Protein AF-A0A7S2IVS7-F1 (afdb_monomer)

Organism: NCBI:txid327968

Radius of gyration: 33.47 Å; Cα contacts (8 Å, |Δi|>4): 127; chains: 1; bounding box: 85×60×72 Å

Secondary structure (DSSP, 8-state):
--------SSSS---------PPPPP---------PPPPP-------------SHHHHHHHHHHHHHHHHHHHHTHHHHHHHHHHHHHHTSPPPPPP----GGGGGBTSSS-EETTT--GGGGGGSTTTTTHHHHHHHHH---SSGGGGGG-TT--HHHHHHHHHHGGGEE-PPPPHHHHGGGS--S---

Solvent-accessible surface area (backbone atoms only — not comparable to full-atom values): 12420 Å² total; per-residue (Å²): 141,91,86,86,89,87,85,86,86,84,82,84,80,83,74,84,89,81,84,77,83,80,75,84,83,75,88,75,86,74,84,83,75,78,81,76,81,78,81,81,81,73,84,74,79,73,79,81,74,76,74,53,88,48,84,66,32,58,49,53,54,49,51,54,52,47,50,54,52,48,53,52,59,72,42,42,67,59,56,54,49,50,54,52,51,52,51,59,74,68,47,83,76,85,77,82,82,80,85,79,65,92,64,59,55,27,49,46,78,48,88,35,38,24,60,28,38,29,32,40,74,42,37,59,83,42,89,81,30,48,66,63,48,29,48,52,45,60,72,69,51,78,57,86,44,71,72,52,68,76,70,49,83,90,67,52,71,70,45,53,54,50,47,65,74,45,45,92,32,50,41,56,51,84,70,42,75,88,34,42,76,28,14,83,63,71,88,79,83,133

Sequence (190 aa):
MAKLMRASLLACLAAPAAAYVAAPHREAQAPRAVAASAPQKIWTVEPEAEAPTGPFGVVAASVAAGAVLGWLSSRRQQVASATAAAAVALAPAAAPAIVDYDGIKYLGGTDKVDINNANVQAYRQFPGFFPTAAGAIATHGPYKSVKDIYDIPNLDPRVVDIFKKYEGNLVCLPPSPAYFIDRINNFMYR

Structure (mmCIF, N/CA/C/O backbone):
data_AF-A0A7S2IVS7-F1
#
_entry.id   AF-A0A7S2IVS7-F1
#
loop_
_atom_site.group_PDB
_atom_site.id
_atom_site.type_symbol
_atom_site.label_atom_id
_atom_site.label_alt_id
_atom_site.label_comp_id
_atom_site.label_asym_id
_atom_site.label_entity_id
_atom_site.label_seq_id
_atom_site.pdbx_PDB_ins_code
_atom_site.Cartn_x
_atom_site.Cartn_y
_atom_site.Cartn_z
_atom_site.occupancy
_atom_site.B_iso_or_equiv
_atom_site.auth_seq_id
_atom_site.auth_comp_id
_atom_site.auth_asym_id
_atom_site.auth_atom_id
_atom_site.pdbx_PDB_model_num
ATOM 1 N N . MET A 1 1 ? 46.013 10.871 -54.186 1.00 42.41 1 MET A N 1
ATOM 2 C CA . MET A 1 1 ? 46.140 11.149 -52.740 1.00 42.41 1 MET A CA 1
ATOM 3 C C . MET A 1 1 ? 44.747 11.178 -52.124 1.00 42.41 1 MET A C 1
ATOM 5 O O . MET A 1 1 ? 44.046 12.142 -52.371 1.00 42.41 1 MET A O 1
ATOM 9 N N . ALA A 1 2 ? 44.305 10.129 -51.420 1.00 43.62 2 ALA A N 1
ATOM 10 C CA . ALA A 1 2 ? 43.067 10.167 -50.621 1.00 43.62 2 ALA A CA 1
ATOM 11 C C . ALA A 1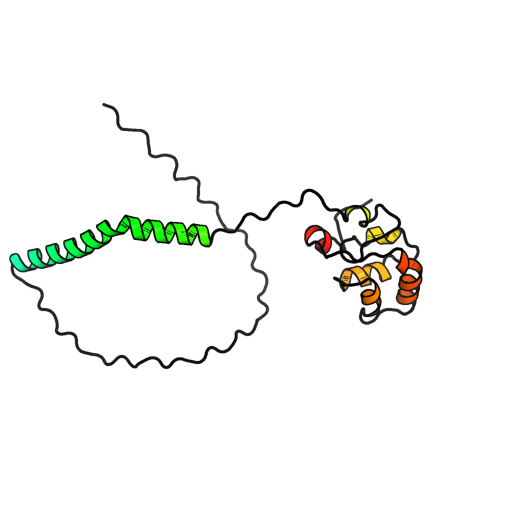 2 ? 42.926 8.897 -49.761 1.00 43.62 2 ALA A C 1
ATOM 13 O O . ALA A 1 2 ? 42.218 7.970 -50.139 1.00 43.62 2 ALA A O 1
ATOM 14 N N . LYS A 1 3 ? 43.611 8.834 -48.614 1.00 43.59 3 LYS A N 1
ATOM 15 C CA . LYS A 1 3 ? 43.293 7.898 -47.519 1.00 43.59 3 LYS A CA 1
ATOM 16 C C . LYS A 1 3 ? 43.756 8.495 -46.194 1.00 43.59 3 LYS A C 1
ATOM 18 O O . LYS A 1 3 ? 44.841 8.186 -45.725 1.00 43.59 3 LYS A O 1
ATOM 23 N N . LEU A 1 4 ? 42.942 9.354 -45.599 1.00 50.66 4 LEU A N 1
ATOM 24 C CA . LEU A 1 4 ? 43.065 9.731 -44.192 1.00 50.66 4 LEU A CA 1
ATOM 25 C C . LEU A 1 4 ? 41.742 10.364 -43.783 1.00 50.66 4 LEU A C 1
ATOM 27 O O . LEU A 1 4 ? 41.484 11.489 -44.173 1.00 50.66 4 LEU A O 1
ATOM 31 N N . MET A 1 5 ? 40.887 9.596 -43.103 1.00 52.28 5 MET A N 1
ATOM 32 C CA . MET A 1 5 ? 39.817 10.062 -42.200 1.00 52.28 5 MET A CA 1
ATOM 33 C C . MET A 1 5 ? 38.890 8.887 -41.869 1.00 52.28 5 MET A C 1
ATOM 35 O O . MET A 1 5 ? 37.765 8.836 -42.346 1.00 52.28 5 MET A O 1
ATOM 39 N N . ARG A 1 6 ? 39.354 7.916 -41.072 1.00 51.69 6 ARG A N 1
ATOM 40 C CA . ARG A 1 6 ? 38.483 6.985 -40.320 1.00 51.69 6 ARG A CA 1
ATOM 41 C C . ARG A 1 6 ? 39.219 6.468 -39.082 1.00 51.69 6 ARG A C 1
ATOM 43 O O . ARG A 1 6 ? 39.592 5.305 -39.024 1.00 51.69 6 ARG A O 1
ATOM 50 N N . ALA A 1 7 ? 39.476 7.343 -38.115 1.00 50.94 7 ALA A N 1
ATOM 51 C CA . ALA A 1 7 ? 40.001 6.941 -36.808 1.00 50.94 7 ALA A CA 1
ATOM 52 C C . ALA A 1 7 ? 39.614 7.960 -35.727 1.00 50.94 7 ALA A C 1
ATOM 54 O O . ALA A 1 7 ? 40.479 8.593 -35.140 1.00 50.94 7 ALA A O 1
ATOM 55 N N . SER A 1 8 ? 38.317 8.188 -35.498 1.00 48.19 8 SER A N 1
ATOM 56 C CA . SER A 1 8 ? 37.839 9.000 -34.361 1.00 48.19 8 SER A CA 1
ATOM 57 C C . SER A 1 8 ? 36.365 8.710 -34.054 1.00 48.19 8 SER A C 1
ATOM 59 O O . SER A 1 8 ? 35.523 9.592 -34.159 1.00 48.19 8 SER A O 1
ATOM 61 N N . LEU A 1 9 ? 36.017 7.459 -33.733 1.00 45.94 9 LEU A N 1
ATOM 62 C CA . LEU A 1 9 ? 34.674 7.154 -33.205 1.00 45.94 9 LEU A CA 1
ATOM 63 C C . LEU A 1 9 ? 34.637 5.963 -32.233 1.00 45.94 9 LEU A C 1
ATOM 65 O O . LEU A 1 9 ? 33.594 5.354 -32.039 1.00 45.94 9 LEU A O 1
ATOM 69 N N . LEU A 1 10 ? 35.775 5.627 -31.614 1.00 47.16 10 LEU A N 1
ATOM 70 C CA . LEU A 1 10 ? 35.884 4.496 -30.679 1.00 47.16 10 LEU A CA 1
ATOM 71 C C . LEU A 1 10 ? 36.361 4.899 -29.272 1.00 47.16 10 LEU A C 1
ATOM 73 O O . LEU A 1 10 ? 36.828 4.052 -28.522 1.00 47.16 10 LEU A O 1
ATOM 77 N N . ALA A 1 11 ? 36.257 6.182 -28.910 1.00 44.53 11 ALA A N 1
ATOM 78 C CA . ALA A 1 11 ? 36.755 6.706 -27.632 1.00 44.53 11 ALA A CA 1
ATOM 79 C C . ALA A 1 11 ? 35.658 7.120 -26.626 1.00 44.53 11 ALA A C 1
ATOM 81 O O . ALA A 1 11 ? 35.989 7.594 -25.547 1.00 44.53 11 ALA A O 1
ATOM 82 N N . CYS A 1 12 ? 34.366 6.930 -26.925 1.00 44.06 12 CYS A N 1
ATOM 83 C CA . CYS A 1 12 ? 33.273 7.421 -26.062 1.00 44.06 12 CYS A CA 1
ATOM 84 C C . CYS A 1 12 ? 32.463 6.335 -25.327 1.00 44.06 12 CYS A C 1
ATOM 86 O O . CYS A 1 12 ? 31.400 6.642 -24.803 1.00 44.06 12 CYS A O 1
ATOM 88 N N . LEU A 1 13 ? 32.933 5.083 -25.250 1.00 53.19 13 LEU A N 1
ATOM 89 C CA . LEU A 1 13 ? 32.211 3.997 -24.551 1.00 53.19 13 LEU A CA 1
ATOM 90 C C . LEU A 1 13 ? 32.749 3.657 -23.149 1.00 53.19 13 LEU A C 1
ATOM 92 O O . LEU A 1 13 ? 32.287 2.701 -22.533 1.00 53.19 13 LEU A O 1
ATOM 96 N N . ALA A 1 14 ? 33.682 4.439 -22.606 1.00 49.81 14 ALA A N 1
ATOM 97 C CA . ALA A 1 14 ? 34.124 4.282 -21.222 1.00 49.81 14 ALA A CA 1
ATOM 98 C C . ALA A 1 14 ? 33.276 5.162 -20.286 1.00 49.81 14 ALA A C 1
ATOM 100 O O . ALA A 1 14 ? 33.662 6.279 -19.951 1.00 49.81 14 ALA A O 1
ATOM 101 N N . ALA A 1 15 ? 32.109 4.668 -19.870 1.00 52.47 15 ALA A N 1
ATOM 102 C CA . ALA A 1 15 ? 31.411 5.212 -18.706 1.00 52.47 15 ALA A CA 1
ATOM 103 C C . ALA A 1 15 ? 32.031 4.615 -17.424 1.00 52.47 15 ALA A C 1
ATOM 105 O O . ALA A 1 15 ? 32.221 3.397 -17.364 1.00 52.47 15 ALA A O 1
ATOM 106 N N . PRO A 1 16 ? 32.360 5.412 -16.390 1.00 50.25 16 PRO A N 1
ATOM 107 C CA . PRO A 1 16 ? 32.898 4.876 -15.149 1.00 50.25 16 PRO A CA 1
ATOM 108 C C . PRO A 1 16 ? 31.762 4.277 -14.308 1.00 50.25 16 PRO A C 1
ATOM 110 O O . PRO A 1 16 ? 30.910 4.988 -13.783 1.00 50.25 16 PRO A O 1
ATOM 113 N N . ALA A 1 17 ? 31.772 2.954 -14.147 1.00 50.38 17 ALA A N 1
ATOM 114 C CA . ALA A 1 17 ? 30.898 2.201 -13.243 1.00 50.38 17 ALA A CA 1
ATOM 115 C C . ALA A 1 17 ? 31.354 2.317 -11.771 1.00 50.38 17 ALA A C 1
ATOM 117 O O . ALA A 1 17 ? 31.531 1.318 -11.079 1.00 50.38 17 AL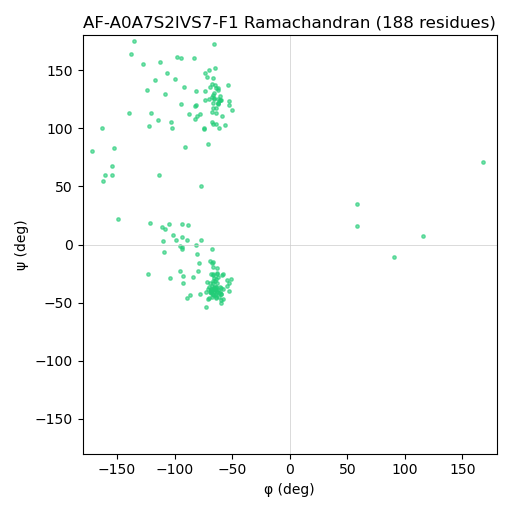A A O 1
ATOM 118 N N . ALA A 1 18 ? 31.591 3.540 -11.292 1.00 51.81 18 ALA A N 1
ATOM 119 C CA . ALA A 1 18 ? 32.086 3.809 -9.942 1.00 51.81 18 ALA A CA 1
ATOM 120 C C . ALA A 1 18 ? 31.030 4.537 -9.098 1.00 51.81 18 ALA A C 1
ATOM 122 O O . ALA A 1 18 ? 31.249 5.655 -8.652 1.00 51.81 18 ALA A O 1
ATOM 123 N N . ALA A 1 19 ? 29.865 3.914 -8.907 1.00 47.50 19 ALA A N 1
ATOM 124 C CA . ALA A 1 19 ? 28.891 4.325 -7.891 1.00 47.50 19 ALA A CA 1
ATOM 125 C C . ALA A 1 19 ? 27.881 3.198 -7.606 1.00 47.50 19 ALA A C 1
ATOM 127 O O . ALA A 1 19 ? 26.675 3.387 -7.722 1.00 47.50 19 ALA A O 1
ATOM 128 N N . TYR A 1 20 ? 28.359 2.000 -7.262 1.00 44.34 20 TYR A N 1
ATOM 129 C CA . TYR A 1 20 ? 27.503 0.982 -6.651 1.00 44.34 20 TYR A CA 1
ATOM 130 C C . TYR A 1 20 ? 27.986 0.741 -5.223 1.00 44.34 20 TYR A C 1
ATOM 132 O O . TYR A 1 20 ? 29.055 0.175 -5.005 1.00 44.34 20 TYR A O 1
ATOM 140 N N . VAL A 1 21 ? 27.215 1.218 -4.246 1.00 45.81 21 VAL A N 1
ATOM 141 C CA . VAL A 1 21 ? 27.409 0.864 -2.838 1.00 45.81 21 VAL A CA 1
ATOM 142 C C . VAL A 1 21 ? 26.756 -0.499 -2.637 1.00 45.81 21 VAL A C 1
ATOM 144 O O . VAL A 1 21 ? 25.537 -0.630 -2.726 1.00 45.81 21 VAL A O 1
ATOM 147 N N . ALA A 1 22 ? 27.573 -1.528 -2.418 1.00 46.38 22 ALA A N 1
ATOM 148 C CA . ALA A 1 22 ? 27.097 -2.874 -2.133 1.00 46.38 22 ALA A CA 1
ATOM 149 C C . ALA A 1 22 ? 26.360 -2.907 -0.780 1.00 46.38 22 ALA A C 1
ATOM 151 O O . ALA A 1 22 ? 26.901 -2.487 0.243 1.00 46.38 22 ALA A O 1
ATOM 152 N N . ALA A 1 23 ? 25.124 -3.410 -0.779 1.00 45.34 23 ALA A N 1
ATOM 153 C CA . ALA A 1 23 ? 24.374 -3.716 0.438 1.00 45.34 23 ALA A CA 1
ATOM 154 C C . ALA A 1 23 ? 25.055 -4.859 1.227 1.00 45.34 23 ALA A C 1
ATOM 156 O O . ALA A 1 23 ? 25.710 -5.707 0.614 1.00 45.34 23 ALA A O 1
ATOM 157 N N . PRO A 1 24 ? 24.912 -4.930 2.566 1.00 46.03 24 PRO A N 1
ATOM 158 C CA . PRO A 1 24 ? 25.560 -5.971 3.353 1.00 46.03 24 PRO A CA 1
ATOM 159 C C . PRO A 1 24 ? 24.963 -7.341 3.011 1.00 46.03 24 PRO A C 1
ATOM 161 O O . PRO A 1 24 ? 23.746 -7.537 3.026 1.00 46.03 24 PRO A O 1
ATOM 164 N N . HIS A 1 25 ? 25.839 -8.294 2.694 1.00 46.22 25 HIS A N 1
ATOM 165 C CA . HIS A 1 25 ? 25.468 -9.668 2.388 1.00 46.22 25 HIS A CA 1
ATOM 166 C C . HIS A 1 25 ? 24.850 -10.346 3.617 1.00 46.22 25 HIS A C 1
ATOM 168 O O . HIS A 1 25 ? 25.512 -10.548 4.633 1.00 46.22 25 HIS A O 1
ATOM 174 N N . ARG A 1 26 ? 23.580 -10.741 3.503 1.00 43.81 26 ARG A N 1
ATOM 175 C CA . ARG A 1 26 ? 22.978 -11.767 4.358 1.00 43.81 26 ARG A CA 1
ATOM 176 C C . ARG A 1 26 ? 23.396 -13.118 3.782 1.00 43.81 26 ARG A C 1
ATOM 178 O O . ARG A 1 26 ? 23.138 -13.386 2.610 1.00 43.81 26 ARG A O 1
ATOM 185 N N . GLU A 1 27 ? 24.089 -13.922 4.579 1.00 45.59 27 GLU A N 1
ATOM 186 C CA . GLU A 1 27 ? 24.613 -15.234 4.190 1.00 45.59 27 GLU A CA 1
ATOM 187 C C . GLU A 1 27 ? 23.457 -16.169 3.800 1.00 45.59 27 GLU A C 1
ATOM 189 O O . GLU A 1 27 ? 22.740 -16.704 4.644 1.00 45.59 27 GLU A O 1
ATOM 194 N N . ALA A 1 28 ? 23.232 -16.326 2.496 1.00 41.22 28 ALA A N 1
ATOM 195 C CA . ALA A 1 28 ? 22.370 -17.365 1.960 1.00 41.22 28 ALA A CA 1
ATOM 196 C C . ALA A 1 28 ? 23.224 -18.621 1.762 1.00 41.22 28 ALA A C 1
ATOM 198 O O . ALA A 1 28 ? 24.140 -18.655 0.941 1.00 41.22 28 ALA A O 1
ATOM 199 N N . GLN A 1 29 ? 22.933 -19.642 2.560 1.00 45.59 29 GLN A N 1
ATOM 200 C CA . GLN A 1 29 ? 23.615 -20.928 2.562 1.00 45.59 29 GLN A CA 1
ATOM 201 C C . GLN A 1 29 ? 23.400 -21.647 1.218 1.00 45.59 29 GLN A C 1
ATOM 203 O O . GLN A 1 29 ? 22.280 -22.021 0.872 1.00 45.59 29 GLN A O 1
ATOM 208 N N . ALA A 1 30 ? 24.474 -21.817 0.443 1.00 41.00 30 ALA A N 1
ATOM 209 C CA . ALA A 1 30 ? 24.445 -22.519 -0.839 1.00 41.00 30 ALA A CA 1
ATOM 210 C C . ALA A 1 30 ? 24.304 -24.045 -0.644 1.00 41.00 30 ALA A C 1
ATOM 212 O O . ALA A 1 30 ? 24.836 -24.592 0.330 1.00 41.00 30 ALA A O 1
ATOM 213 N N . PRO A 1 31 ? 23.625 -24.766 -1.560 1.00 42.81 31 PRO A N 1
ATOM 214 C CA . PRO A 1 31 ? 23.505 -26.213 -1.473 1.00 42.81 31 PRO A CA 1
ATOM 215 C C . PRO A 1 31 ? 24.866 -26.879 -1.698 1.00 42.81 31 PRO A C 1
ATOM 217 O O . PRO A 1 31 ? 25.653 -26.500 -2.566 1.00 42.81 31 PRO A O 1
ATOM 220 N N . ARG A 1 32 ? 25.129 -27.893 -0.876 1.00 42.00 32 ARG A N 1
ATOM 221 C CA . ARG A 1 32 ? 26.375 -28.656 -0.820 1.00 42.00 32 ARG A CA 1
ATOM 222 C C . ARG A 1 32 ? 26.545 -29.454 -2.118 1.00 42.00 32 ARG A C 1
ATOM 224 O O . ARG A 1 32 ? 25.891 -30.477 -2.306 1.00 42.00 32 ARG A O 1
ATOM 231 N N . ALA A 1 33 ? 27.412 -28.984 -3.011 1.00 37.81 33 ALA A N 1
ATOM 232 C CA . ALA A 1 33 ? 27.806 -29.741 -4.191 1.00 37.81 33 ALA A CA 1
ATOM 233 C C . ALA A 1 33 ? 28.576 -30.998 -3.756 1.00 37.81 33 ALA A C 1
ATOM 235 O O . ALA A 1 33 ? 29.548 -30.924 -3.001 1.00 37.81 33 ALA A O 1
ATOM 236 N N . VAL A 1 34 ? 28.104 -32.158 -4.209 1.00 40.81 34 VAL A N 1
ATOM 237 C CA . VAL A 1 34 ? 28.758 -33.453 -4.020 1.00 40.81 34 VAL A CA 1
ATOM 238 C C . VAL A 1 34 ? 30.111 -33.400 -4.726 1.00 40.81 34 VAL A C 1
ATOM 240 O O . VAL A 1 34 ? 30.183 -33.123 -5.922 1.00 40.81 34 VAL A O 1
ATOM 243 N N . ALA A 1 35 ? 31.183 -33.626 -3.968 1.00 40.31 35 ALA A N 1
ATOM 244 C CA . ALA A 1 35 ? 32.542 -33.651 -4.481 1.00 40.31 35 ALA A CA 1
ATOM 245 C C . ALA A 1 35 ? 32.696 -34.808 -5.479 1.00 40.31 35 ALA A C 1
ATOM 247 O O . ALA A 1 35 ? 32.800 -35.970 -5.090 1.00 40.31 35 ALA A O 1
ATOM 248 N N . ALA A 1 36 ? 32.711 -34.485 -6.772 1.00 40.94 36 ALA A N 1
ATOM 249 C CA . ALA A 1 36 ? 33.225 -35.387 -7.787 1.00 40.94 36 ALA A CA 1
ATOM 250 C C . ALA A 1 36 ? 34.736 -35.531 -7.555 1.00 40.94 36 ALA A C 1
ATOM 252 O O . ALA A 1 36 ? 35.484 -34.553 -7.589 1.00 40.94 36 ALA A O 1
ATOM 253 N N . SER A 1 37 ? 35.166 -36.753 -7.254 1.00 40.94 37 SER A N 1
ATOM 254 C CA . SER A 1 37 ? 36.561 -37.131 -7.043 1.00 40.94 37 SER A CA 1
ATOM 255 C C . SER A 1 37 ? 37.434 -36.698 -8.224 1.00 40.94 37 SER A C 1
ATOM 257 O O . SER A 1 37 ? 37.218 -37.143 -9.353 1.00 40.94 37 SER A O 1
ATOM 259 N N . ALA A 1 38 ? 38.431 -35.855 -7.962 1.00 43.25 38 ALA A N 1
ATOM 260 C CA . ALA A 1 38 ? 39.450 -35.499 -8.940 1.00 43.25 38 ALA A CA 1
ATOM 261 C C . ALA A 1 38 ? 40.309 -36.735 -9.284 1.00 43.25 38 ALA A C 1
ATOM 263 O O . ALA A 1 38 ? 40.796 -37.395 -8.361 1.00 43.25 38 ALA A O 1
ATOM 264 N N . PRO A 1 39 ? 40.542 -37.061 -10.568 1.00 41.97 39 PRO A N 1
ATOM 265 C CA . PRO A 1 39 ? 41.513 -38.087 -10.924 1.00 41.97 39 PRO A CA 1
ATOM 266 C C . PRO A 1 39 ? 42.923 -37.588 -10.581 1.00 41.97 39 PRO A C 1
ATOM 268 O O . PRO A 1 39 ? 43.325 -36.494 -10.985 1.00 41.97 39 PRO A O 1
ATOM 271 N N . GLN A 1 40 ? 43.674 -38.382 -9.813 1.00 41.62 40 GLN A N 1
ATOM 272 C CA . GLN A 1 40 ? 45.073 -38.091 -9.510 1.00 41.62 40 GLN A CA 1
ATOM 273 C C . GLN A 1 40 ? 45.889 -38.047 -10.805 1.00 41.62 40 GLN A C 1
ATOM 275 O O . GLN A 1 40 ? 45.909 -38.998 -11.586 1.00 41.62 40 GLN A O 1
ATOM 280 N N . LYS A 1 41 ? 46.572 -36.924 -11.022 1.00 40.53 41 LYS A N 1
ATOM 281 C CA . LYS A 1 41 ? 47.465 -36.710 -12.158 1.00 40.53 41 LYS A CA 1
ATOM 282 C C . LYS A 1 41 ? 48.755 -37.499 -11.909 1.00 40.53 41 LYS A C 1
ATOM 284 O O . LYS A 1 41 ? 49.607 -37.075 -11.133 1.00 40.53 41 LYS A O 1
ATOM 289 N N . ILE A 1 42 ? 48.870 -38.669 -12.532 1.00 42.00 42 ILE A N 1
ATOM 290 C CA . ILE A 1 42 ? 50.143 -39.378 -12.682 1.00 42.00 42 ILE A CA 1
ATOM 291 C C . ILE A 1 42 ? 51.047 -38.475 -13.522 1.00 42.00 42 ILE A C 1
ATOM 293 O O . ILE A 1 42 ? 50.659 -38.043 -14.608 1.00 42.00 42 ILE A O 1
ATOM 297 N N . TRP A 1 43 ? 52.231 -38.157 -13.007 1.00 48.47 43 TRP A N 1
ATOM 298 C CA . TRP A 1 43 ? 53.262 -37.463 -13.769 1.00 48.47 43 TRP A CA 1
ATOM 299 C C . TRP A 1 43 ? 53.826 -38.425 -14.814 1.00 48.47 43 TRP A C 1
ATOM 301 O O . TRP A 1 43 ? 54.800 -39.132 -14.574 1.00 48.47 43 TRP A O 1
ATOM 311 N N . THR A 1 44 ? 53.183 -38.485 -15.976 1.00 45.97 44 THR A N 1
ATOM 312 C CA . THR A 1 44 ? 53.820 -38.985 -17.192 1.00 45.97 44 THR A CA 1
ATOM 313 C C . THR A 1 44 ? 54.901 -37.989 -17.581 1.00 45.97 44 THR A C 1
ATOM 315 O O . THR A 1 44 ? 54.602 -36.840 -17.901 1.00 45.97 44 THR A O 1
ATOM 318 N N . VAL A 1 45 ? 56.154 -38.433 -17.502 1.00 51.72 45 VAL A N 1
ATOM 319 C CA . VAL A 1 45 ? 57.311 -37.744 -18.071 1.00 51.72 45 VAL A CA 1
ATOM 320 C C . VAL A 1 45 ? 57.053 -37.612 -19.569 1.00 51.72 45 VAL A C 1
ATOM 322 O O . VAL A 1 45 ? 56.998 -38.616 -20.281 1.00 51.72 45 VAL A O 1
ATOM 325 N N . GLU A 1 46 ? 56.818 -36.386 -20.032 1.00 52.16 46 GLU A N 1
ATOM 326 C CA . GLU A 1 46 ? 56.831 -36.094 -21.461 1.00 52.16 46 GLU A CA 1
ATOM 327 C C . GLU A 1 46 ? 58.244 -36.383 -21.983 1.00 52.16 46 GLU A C 1
ATOM 329 O O . GLU A 1 46 ? 59.215 -35.966 -21.344 1.00 52.16 46 GLU A O 1
ATOM 334 N N . PRO A 1 47 ? 58.405 -37.106 -23.106 1.00 43.81 47 PRO A N 1
ATOM 335 C CA . PRO A 1 47 ? 59.700 -37.161 -23.754 1.00 43.81 47 PRO A CA 1
ATOM 336 C C . PRO A 1 47 ? 60.052 -35.738 -24.183 1.00 43.81 47 PRO A C 1
ATOM 338 O O . PRO A 1 47 ? 59.307 -35.093 -24.922 1.00 43.81 47 PRO A O 1
ATOM 341 N N . GLU A 1 48 ? 61.175 -35.252 -23.669 1.00 45.97 48 GLU A N 1
ATOM 342 C CA . GLU A 1 48 ? 61.776 -33.980 -24.034 1.00 45.97 48 GLU A CA 1
ATOM 343 C C . GLU A 1 48 ? 61.997 -33.994 -25.552 1.00 45.97 48 GLU A C 1
ATOM 345 O O . GLU A 1 48 ? 62.858 -34.705 -26.073 1.00 45.97 48 GLU A O 1
ATOM 350 N N . ALA A 1 49 ? 61.124 -33.301 -26.285 1.00 53.34 49 ALA A N 1
ATOM 351 C CA . ALA A 1 49 ? 61.235 -33.185 -27.727 1.00 53.34 49 ALA A CA 1
ATOM 352 C C . ALA A 1 49 ? 62.483 -32.353 -28.019 1.00 53.34 49 ALA A C 1
ATOM 354 O O . ALA A 1 49 ? 62.505 -31.142 -27.795 1.00 53.34 49 ALA A O 1
ATOM 355 N N . GLU A 1 50 ? 63.529 -33.035 -28.476 1.00 54.59 50 GLU A N 1
ATOM 356 C CA . GLU A 1 50 ? 64.805 -32.450 -28.855 1.00 54.59 50 GLU A CA 1
ATOM 357 C C . GLU A 1 50 ? 64.558 -31.269 -29.806 1.00 54.59 50 GLU A C 1
ATOM 359 O O . GLU A 1 50 ? 63.991 -31.422 -30.895 1.00 54.59 50 GLU A O 1
ATOM 364 N N . ALA A 1 51 ? 64.918 -30.061 -29.364 1.00 57.34 51 ALA A N 1
ATOM 365 C CA . ALA A 1 51 ? 64.770 -28.864 -30.175 1.00 57.34 51 ALA A CA 1
ATOM 366 C C . ALA A 1 51 ? 65.606 -29.051 -31.448 1.00 57.34 51 ALA A C 1
ATOM 368 O O . ALA A 1 51 ? 66.802 -29.328 -31.350 1.00 57.34 51 ALA A O 1
ATOM 369 N N . PRO A 1 52 ? 65.026 -28.924 -32.649 1.00 54.22 52 PRO A N 1
ATOM 370 C CA . PRO A 1 52 ? 65.751 -29.261 -33.859 1.00 54.22 52 PRO A CA 1
ATOM 371 C C . PRO A 1 52 ? 66.783 -28.152 -34.137 1.00 54.22 52 PRO A C 1
ATOM 373 O O . PRO A 1 52 ? 66.461 -27.079 -34.641 1.00 54.22 52 PRO A O 1
ATOM 376 N N . THR A 1 53 ? 68.039 -28.411 -33.760 1.00 55.81 53 THR A N 1
ATOM 377 C CA . THR A 1 53 ? 69.172 -27.461 -33.731 1.00 55.81 53 THR A CA 1
ATOM 378 C C . THR A 1 53 ? 69.788 -27.163 -35.105 1.00 55.81 53 THR A C 1
ATOM 380 O O . THR A 1 53 ? 70.764 -26.422 -35.206 1.00 55.81 53 THR A O 1
ATOM 383 N N . GLY A 1 54 ? 69.215 -27.702 -36.185 1.00 61.91 54 GLY A N 1
ATOM 384 C CA . GLY A 1 54 ? 69.619 -27.417 -37.563 1.00 61.91 54 GLY A CA 1
ATOM 385 C C . GLY A 1 54 ? 68.795 -26.295 -38.213 1.00 61.91 54 GLY A C 1
ATOM 386 O O . GLY A 1 54 ? 67.660 -26.044 -37.803 1.00 61.91 54 GLY A O 1
ATOM 387 N N . PRO A 1 55 ? 69.294 -25.661 -39.294 1.00 57.84 55 PRO A N 1
ATOM 388 C CA . PRO A 1 55 ? 68.584 -24.578 -39.987 1.00 57.84 55 PRO A CA 1
ATOM 389 C C . PRO A 1 55 ? 67.196 -25.002 -40.502 1.00 57.84 55 PRO A C 1
ATOM 391 O O . PRO A 1 55 ? 66.293 -24.178 -40.602 1.00 57.84 55 PRO A O 1
ATOM 394 N N . PHE A 1 56 ? 66.989 -26.297 -40.758 1.00 55.78 56 PHE A N 1
ATOM 395 C CA . PHE A 1 56 ? 65.697 -26.870 -41.153 1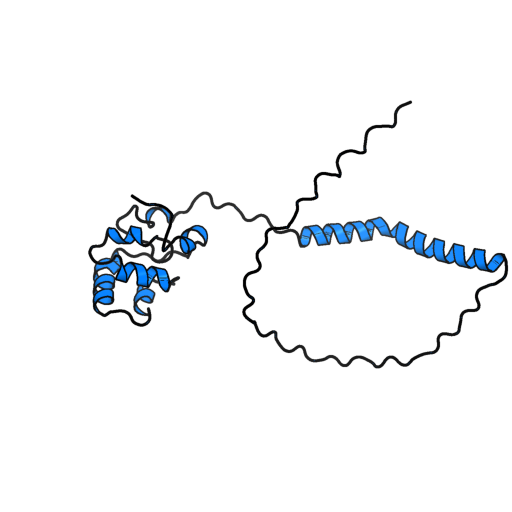.00 55.78 56 PHE A CA 1
ATOM 396 C C . PHE A 1 56 ? 64.726 -27.092 -39.981 1.00 55.78 56 PHE A C 1
ATOM 398 O O . PHE A 1 56 ? 63.514 -27.121 -40.183 1.00 55.78 56 PHE A O 1
ATOM 405 N N . GLY A 1 57 ? 65.234 -27.201 -38.754 1.00 60.16 57 GLY A N 1
ATOM 406 C CA . GLY A 1 57 ? 64.444 -27.392 -37.541 1.00 60.16 57 GLY A CA 1
ATOM 407 C C . GLY A 1 57 ? 63.642 -26.165 -37.134 1.00 60.16 57 GLY A C 1
ATOM 408 O O . GLY A 1 57 ? 62.439 -26.240 -36.889 1.00 60.16 57 GLY A O 1
ATOM 409 N N . VAL A 1 58 ? 64.305 -25.011 -37.150 1.00 60.59 58 VAL A N 1
ATOM 410 C CA . VAL A 1 58 ? 63.682 -23.701 -36.911 1.00 60.59 58 VAL A CA 1
ATOM 411 C C . VAL A 1 58 ? 62.644 -23.381 -38.000 1.00 60.59 58 VAL A C 1
ATOM 413 O O . VAL A 1 58 ? 61.593 -22.796 -37.726 1.00 60.59 58 VAL A O 1
ATOM 416 N N . VAL A 1 59 ? 62.874 -23.840 -39.235 1.00 67.50 59 VAL A N 1
ATOM 417 C CA . VAL A 1 59 ? 61.912 -23.708 -40.341 1.00 67.50 59 VAL A CA 1
ATOM 418 C C . VAL A 1 59 ? 60.693 -24.615 -40.130 1.00 67.50 59 VAL A C 1
ATOM 420 O O . VAL A 1 59 ? 59.566 -24.141 -40.229 1.00 67.50 59 VAL A O 1
ATOM 423 N N . ALA A 1 60 ? 60.875 -25.883 -39.752 1.00 69.62 60 ALA A N 1
ATOM 424 C CA . ALA A 1 60 ? 59.757 -26.790 -39.470 1.00 69.62 60 ALA A CA 1
ATOM 425 C C . ALA A 1 60 ? 58.898 -26.314 -38.281 1.00 69.62 60 ALA A C 1
ATOM 427 O O . ALA A 1 60 ? 57.666 -26.324 -38.356 1.00 69.62 60 ALA A O 1
ATOM 428 N N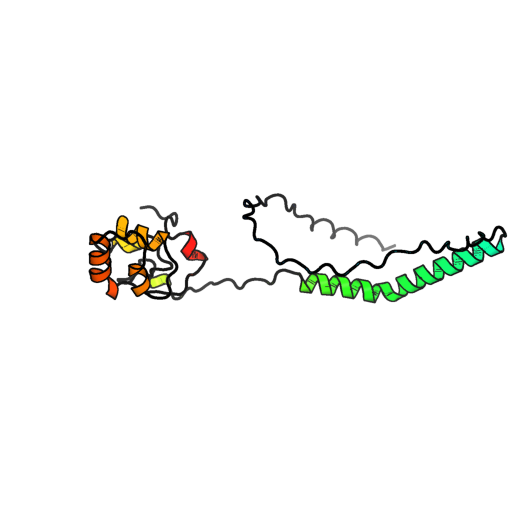 . ALA A 1 61 ? 59.536 -25.818 -37.218 1.00 67.81 61 ALA A N 1
ATOM 429 C CA . ALA A 1 61 ? 58.846 -25.251 -36.061 1.00 67.81 61 ALA A CA 1
ATOM 430 C C . ALA A 1 61 ? 58.038 -23.988 -36.418 1.00 67.81 61 ALA A C 1
ATOM 432 O O . ALA A 1 61 ? 56.909 -23.818 -35.953 1.00 67.81 61 ALA A O 1
ATOM 433 N N . SER A 1 62 ? 58.567 -23.121 -37.288 1.00 68.00 62 SER A N 1
ATOM 434 C CA . SER A 1 62 ? 57.856 -21.908 -37.719 1.00 68.00 62 SER A CA 1
ATOM 435 C C . SER A 1 62 ? 56.679 -22.200 -38.662 1.00 68.00 62 SER A C 1
ATOM 437 O O . SER A 1 62 ? 55.646 -21.537 -38.561 1.00 68.00 62 SER A O 1
ATOM 439 N N . VAL A 1 63 ? 56.763 -23.240 -39.500 1.00 77.56 63 VAL A N 1
ATOM 440 C CA . VAL A 1 63 ? 55.636 -23.713 -40.327 1.00 77.56 63 VAL A CA 1
ATOM 441 C C . VAL A 1 63 ? 54.516 -24.297 -39.461 1.00 77.56 63 VAL A C 1
ATOM 443 O O . VAL A 1 63 ? 53.347 -23.981 -39.683 1.00 77.56 63 VAL A O 1
ATOM 446 N N . ALA A 1 64 ? 54.851 -25.088 -38.438 1.00 74.50 64 ALA A N 1
ATOM 447 C CA . ALA A 1 64 ? 53.862 -25.631 -37.507 1.00 74.50 64 ALA A CA 1
ATOM 448 C C . ALA A 1 64 ? 53.153 -24.520 -36.710 1.00 74.50 64 ALA A C 1
ATOM 450 O O . ALA A 1 64 ? 51.923 -24.496 -36.633 1.00 74.50 64 ALA A O 1
ATOM 451 N N . ALA A 1 65 ? 53.907 -23.544 -36.192 1.00 75.50 65 ALA A N 1
ATOM 452 C CA . ALA A 1 65 ? 53.337 -22.376 -35.521 1.00 75.50 65 ALA A CA 1
ATOM 453 C C . ALA A 1 65 ? 52.446 -21.548 -36.467 1.00 75.50 65 ALA A C 1
ATOM 455 O O . ALA A 1 65 ? 51.346 -21.135 -36.091 1.00 75.50 65 ALA A O 1
ATOM 456 N N . GLY A 1 66 ? 52.875 -21.361 -37.718 1.00 79.50 66 GLY A N 1
ATOM 457 C CA . GLY A 1 66 ? 52.102 -20.687 -38.760 1.00 79.50 66 GLY A CA 1
ATOM 458 C C . GLY A 1 66 ? 50.809 -21.418 -39.130 1.00 79.50 66 GLY A C 1
ATOM 459 O O . GLY A 1 66 ? 49.793 -20.766 -39.351 1.00 79.50 66 GLY A O 1
ATOM 460 N N . ALA A 1 67 ? 50.800 -22.753 -39.134 1.00 83.56 67 ALA A N 1
ATOM 461 C CA . ALA A 1 67 ? 49.603 -23.554 -39.390 1.00 83.56 67 ALA A CA 1
ATOM 462 C C . ALA A 1 67 ? 48.581 -23.446 -38.249 1.00 83.56 67 ALA A C 1
ATOM 464 O O . ALA A 1 67 ? 47.389 -23.295 -38.509 1.00 83.56 67 ALA A O 1
ATOM 465 N N . VAL A 1 68 ? 49.033 -23.444 -36.990 1.00 79.12 68 VAL A N 1
ATOM 466 C CA . VAL A 1 68 ? 48.154 -23.257 -35.822 1.00 79.12 68 VAL A CA 1
ATOM 467 C C . VAL A 1 68 ? 47.579 -21.838 -35.791 1.00 79.12 68 VAL A C 1
ATOM 469 O O . VAL A 1 68 ? 46.370 -21.661 -35.629 1.00 79.12 68 VAL A O 1
ATOM 472 N N . LEU A 1 69 ? 48.409 -20.817 -36.027 1.00 80.00 69 LEU A N 1
ATOM 473 C CA . LEU A 1 69 ? 47.964 -19.422 -36.115 1.00 80.00 69 LEU A CA 1
ATOM 474 C C . LEU A 1 69 ? 47.082 -19.167 -37.347 1.00 80.00 69 LEU A C 1
ATOM 476 O O . LEU A 1 69 ? 46.122 -18.403 -37.269 1.00 80.00 69 LEU A O 1
ATOM 480 N N . GLY A 1 70 ? 47.371 -19.821 -38.472 1.00 79.88 70 GLY A N 1
ATOM 481 C C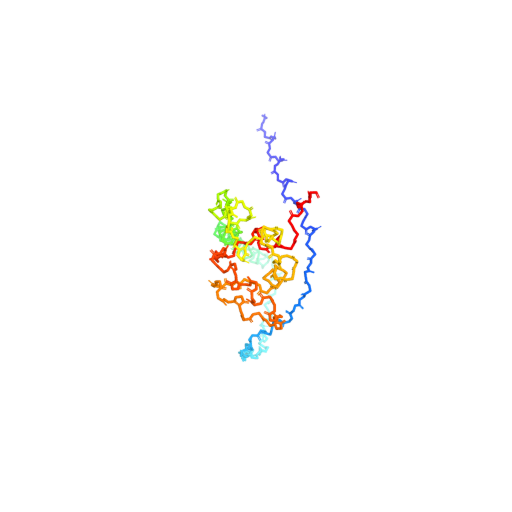A . GLY A 1 70 ? 46.589 -19.779 -39.707 1.00 79.88 70 GLY A CA 1
ATOM 482 C C . GLY A 1 70 ? 45.229 -20.460 -39.564 1.00 79.88 70 GLY A C 1
ATOM 483 O O . GLY A 1 70 ? 44.215 -19.942 -40.027 1.00 79.88 70 GLY A O 1
ATOM 484 N N . TRP A 1 71 ? 45.169 -21.585 -38.855 1.00 76.81 71 TRP A N 1
ATOM 485 C CA . TRP A 1 71 ? 43.920 -22.269 -38.528 1.00 76.81 71 TRP A CA 1
ATOM 486 C C . TRP A 1 71 ? 43.065 -21.453 -37.549 1.00 76.81 71 TRP A C 1
ATOM 488 O O . TRP A 1 71 ? 41.854 -21.315 -37.745 1.00 76.81 71 TRP A O 1
ATOM 498 N N . LEU A 1 72 ? 43.693 -20.829 -36.547 1.00 73.00 72 LEU A N 1
ATOM 499 C CA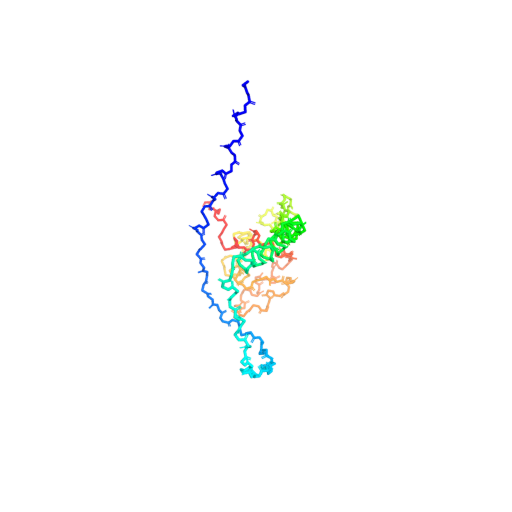 . LEU A 1 72 ? 43.018 -19.932 -35.610 1.00 73.00 72 LEU A CA 1
ATOM 500 C C . LEU A 1 72 ? 42.527 -18.646 -36.297 1.00 73.00 72 LEU A C 1
ATOM 502 O O . LEU A 1 72 ? 41.409 -18.196 -36.042 1.00 73.00 72 LEU A O 1
ATOM 506 N N . SER A 1 73 ? 43.314 -18.079 -37.217 1.00 73.81 73 SER A N 1
ATOM 507 C CA . SER A 1 73 ? 42.915 -16.904 -38.000 1.00 73.81 73 SER A CA 1
ATOM 508 C C . SER A 1 73 ? 41.804 -17.225 -39.007 1.00 73.81 73 SER A C 1
ATOM 510 O O . SER A 1 73 ? 40.896 -16.410 -39.175 1.00 73.81 73 SER A O 1
ATOM 512 N N . SER A 1 74 ? 41.789 -18.439 -39.570 1.00 77.44 74 SER A N 1
ATOM 513 C CA . SER A 1 74 ? 40.720 -18.936 -40.454 1.00 77.44 74 SER A CA 1
ATOM 514 C C . SER A 1 74 ? 39.378 -19.103 -39.731 1.00 77.44 74 SER A C 1
ATOM 516 O O . SER A 1 74 ? 38.323 -18.949 -40.340 1.00 77.44 74 SER A O 1
ATOM 518 N N . ARG A 1 75 ? 39.392 -19.377 -38.418 1.00 69.94 75 ARG A N 1
ATOM 519 C CA . ARG A 1 75 ? 38.184 -19.516 -37.576 1.00 69.94 75 ARG A CA 1
ATOM 520 C C . ARG A 1 75 ? 37.839 -18.261 -36.779 1.00 69.94 75 ARG A C 1
ATOM 522 O O . ARG A 1 75 ? 36.861 -18.253 -36.029 1.00 69.94 75 ARG A O 1
ATOM 529 N N . ARG A 1 76 ? 38.591 -17.173 -36.967 1.00 70.50 76 ARG A N 1
ATOM 530 C CA . ARG A 1 76 ? 38.396 -15.898 -36.262 1.00 70.50 76 ARG A CA 1
ATOM 531 C C . ARG A 1 76 ? 36.973 -15.359 -36.404 1.00 70.50 76 ARG A C 1
ATOM 533 O O . ARG A 1 76 ? 36.448 -14.804 -35.446 1.00 70.50 76 ARG A O 1
ATOM 540 N N . GLN A 1 77 ? 36.341 -15.551 -37.564 1.00 68.88 77 GLN A N 1
ATOM 541 C CA . GLN A 1 77 ? 34.953 -15.133 -37.792 1.00 68.88 77 GLN A CA 1
ATOM 542 C C . GLN A 1 77 ? 33.958 -15.903 -36.911 1.00 68.88 77 GLN A C 1
ATOM 544 O O . GLN A 1 77 ? 33.048 -15.287 -36.370 1.00 68.88 77 GLN A O 1
ATOM 549 N N . GLN A 1 78 ? 34.169 -17.209 -36.701 1.00 71.38 78 GLN A N 1
ATOM 550 C CA . GLN A 1 78 ? 33.296 -18.052 -35.873 1.00 71.38 78 GLN A CA 1
ATOM 551 C C . GLN A 1 78 ? 33.449 -17.752 -34.375 1.00 71.38 78 GLN A C 1
ATOM 553 O O . GLN A 1 78 ? 32.461 -17.677 -33.645 1.00 71.38 78 GLN A O 1
ATOM 558 N N . VAL A 1 79 ? 34.685 -17.529 -33.915 1.00 70.69 79 VAL A N 1
ATOM 559 C CA . VAL A 1 79 ? 34.956 -17.145 -32.519 1.00 70.69 79 VAL A CA 1
ATOM 560 C C . VAL A 1 79 ? 34.402 -15.750 -32.227 1.00 70.69 79 VAL A C 1
ATOM 562 O O . VAL A 1 79 ? 33.739 -15.559 -31.212 1.00 70.69 79 VAL A O 1
ATOM 565 N N . ALA A 1 80 ? 34.599 -14.791 -33.138 1.00 70.12 80 ALA A N 1
ATOM 566 C CA . ALA A 1 80 ? 34.057 -13.442 -32.995 1.00 70.12 80 ALA A CA 1
ATOM 567 C C . ALA A 1 80 ? 32.518 -13.416 -33.007 1.00 70.12 80 ALA A C 1
ATOM 569 O O . ALA A 1 80 ? 31.916 -12.647 -32.262 1.00 70.12 80 ALA A O 1
ATOM 570 N N . SER A 1 81 ? 31.863 -14.265 -33.811 1.00 71.88 81 SER A N 1
ATOM 571 C CA . SER A 1 81 ? 30.399 -14.358 -33.811 1.00 71.88 81 SER A CA 1
ATOM 572 C C . SER A 1 81 ? 29.847 -15.001 -32.539 1.00 71.88 81 SER A C 1
ATOM 574 O O . SER A 1 81 ? 28.810 -14.569 -32.044 1.00 71.88 81 SER A O 1
ATOM 576 N N . ALA A 1 82 ? 30.539 -16.000 -31.981 1.00 72.12 82 ALA A N 1
ATOM 577 C CA . ALA A 1 82 ? 30.103 -16.673 -30.761 1.00 72.12 82 ALA A CA 1
ATOM 578 C C . ALA A 1 82 ? 30.196 -15.755 -29.532 1.00 72.12 82 ALA A C 1
ATOM 580 O O . ALA A 1 82 ? 29.270 -15.716 -28.725 1.00 72.12 82 ALA A O 1
ATOM 581 N N . THR A 1 83 ? 31.271 -14.970 -29.408 1.00 75.00 83 THR A N 1
ATOM 582 C CA . THR A 1 83 ? 31.417 -14.003 -28.309 1.00 75.00 83 THR A CA 1
ATOM 583 C C . THR A 1 83 ? 30.427 -12.846 -28.425 1.00 75.00 83 THR A C 1
ATOM 585 O O . THR A 1 83 ? 29.852 -12.445 -27.416 1.00 75.00 83 THR A O 1
ATOM 588 N N . ALA A 1 84 ? 30.162 -12.348 -29.637 1.00 76.00 84 ALA A N 1
ATOM 589 C CA . ALA A 1 84 ? 29.147 -11.320 -29.864 1.00 76.00 84 ALA A CA 1
ATOM 590 C C . ALA A 1 84 ? 27.728 -11.823 -29.544 1.00 76.00 84 ALA A C 1
ATOM 592 O O . ALA A 1 84 ? 26.968 -11.129 -28.874 1.00 76.00 84 ALA A O 1
ATOM 593 N N . ALA A 1 85 ? 27.381 -13.044 -29.962 1.00 74.38 85 ALA A N 1
ATOM 594 C CA . ALA A 1 85 ? 26.090 -13.650 -29.639 1.00 74.38 85 ALA A CA 1
ATOM 595 C C . ALA A 1 85 ? 25.927 -13.884 -28.128 1.00 74.38 85 ALA A C 1
ATOM 597 O O . ALA A 1 85 ? 24.880 -13.566 -27.567 1.00 74.38 85 ALA A O 1
ATOM 598 N N . ALA A 1 86 ? 26.977 -14.367 -27.455 1.00 77.38 86 ALA A N 1
ATOM 599 C CA . ALA A 1 86 ? 26.980 -14.521 -26.002 1.00 77.38 86 ALA A CA 1
ATOM 600 C C . ALA A 1 86 ? 26.832 -13.171 -25.277 1.00 77.38 86 ALA A C 1
ATOM 602 O O . ALA A 1 86 ? 26.099 -13.082 -24.297 1.00 77.38 86 ALA A O 1
ATOM 603 N N . ALA A 1 87 ? 27.466 -12.107 -25.781 1.00 80.00 87 ALA A N 1
ATOM 604 C CA . ALA A 1 87 ? 27.339 -10.765 -25.216 1.00 80.00 87 ALA A CA 1
ATOM 605 C C . ALA A 1 87 ? 25.915 -10.196 -25.351 1.00 80.00 87 ALA A C 1
ATOM 607 O O . ALA A 1 87 ? 25.426 -9.569 -24.417 1.00 80.00 87 ALA A O 1
ATOM 608 N N . VAL A 1 88 ? 25.227 -10.441 -26.473 1.00 83.62 88 VAL A N 1
ATOM 609 C CA . VAL A 1 88 ? 23.825 -10.018 -26.659 1.00 83.62 88 VAL A CA 1
ATOM 610 C C . VAL A 1 88 ? 22.869 -10.847 -25.799 1.00 83.62 88 VAL A C 1
ATOM 612 O O . VAL A 1 88 ? 21.944 -10.291 -25.219 1.00 83.62 88 VAL A O 1
ATOM 615 N N . ALA A 1 89 ? 23.104 -12.154 -25.658 1.00 82.94 89 ALA A N 1
ATOM 616 C CA . ALA A 1 89 ? 22.277 -13.020 -24.814 1.00 82.94 89 ALA A CA 1
ATOM 617 C C . ALA A 1 89 ? 22.381 -12.684 -23.314 1.00 82.94 89 ALA A C 1
ATOM 619 O O . ALA A 1 89 ? 21.449 -12.946 -22.559 1.00 82.94 89 ALA A O 1
ATOM 620 N N . LEU A 1 90 ? 23.507 -12.103 -22.889 1.00 86.50 90 LEU A N 1
ATOM 621 C CA . LEU A 1 90 ? 23.733 -11.635 -21.520 1.00 86.50 90 LEU A CA 1
ATOM 622 C C . LEU A 1 90 ? 23.432 -10.140 -21.337 1.00 86.50 90 LEU A C 1
ATOM 624 O O . LEU A 1 90 ? 23.570 -9.625 -20.226 1.00 86.50 90 LEU A O 1
ATOM 628 N N . ALA A 1 91 ? 23.033 -9.429 -22.395 1.00 83.12 91 ALA A N 1
ATOM 629 C CA . ALA A 1 91 ? 22.663 -8.028 -22.280 1.00 83.12 91 ALA A CA 1
ATOM 630 C C . ALA A 1 91 ? 21.348 -7.901 -21.485 1.00 83.12 91 ALA A C 1
ATOM 632 O O . ALA A 1 91 ? 20.406 -8.658 -21.736 1.00 83.12 91 ALA A O 1
ATOM 633 N N . PRO A 1 92 ? 21.249 -6.951 -20.536 1.00 81.06 92 PRO A N 1
ATOM 634 C CA . PRO A 1 92 ? 20.008 -6.719 -19.815 1.00 81.06 92 PRO A CA 1
ATOM 635 C C . PRO A 1 92 ? 18.904 -6.329 -20.802 1.00 81.06 92 PRO A C 1
ATOM 637 O O . PRO A 1 92 ? 19.049 -5.382 -21.578 1.00 81.06 92 PRO A O 1
ATOM 640 N N . ALA A 1 93 ? 17.798 -7.070 -20.774 1.00 82.69 93 ALA A N 1
ATOM 641 C CA . ALA A 1 93 ? 16.620 -6.734 -21.558 1.00 82.69 93 ALA A CA 1
ATOM 642 C C . ALA A 1 93 ? 16.031 -5.404 -21.063 1.00 82.69 93 ALA A C 1
ATOM 644 O O . ALA A 1 93 ? 15.933 -5.169 -19.856 1.00 82.69 93 ALA A O 1
ATOM 645 N N . ALA A 1 94 ? 15.630 -4.536 -21.993 1.00 80.88 94 ALA A N 1
ATOM 646 C CA . ALA A 1 94 ? 14.947 -3.296 -21.650 1.00 80.88 94 ALA A CA 1
ATOM 647 C C . ALA A 1 94 ? 13.614 -3.616 -20.953 1.00 80.88 94 ALA A C 1
ATOM 649 O O . ALA A 1 94 ? 12.764 -4.307 -21.518 1.00 80.88 94 ALA A O 1
ATOM 650 N N . ALA A 1 95 ? 13.435 -3.119 -19.728 1.00 79.38 95 ALA A N 1
ATOM 651 C CA . ALA A 1 95 ? 12.162 -3.216 -19.028 1.00 79.38 95 ALA A CA 1
ATOM 652 C C . ALA A 1 95 ? 11.160 -2.230 -19.659 1.00 79.38 95 ALA A C 1
ATOM 654 O O . ALA A 1 95 ? 11.519 -1.068 -19.874 1.00 79.38 95 ALA A O 1
ATOM 655 N N . PRO A 1 96 ? 9.922 -2.655 -19.970 1.00 79.00 96 PRO A N 1
ATOM 656 C CA . PRO A 1 96 ? 8.908 -1.742 -20.477 1.00 79.00 96 PRO A CA 1
ATOM 657 C C . PRO A 1 96 ? 8.600 -0.665 -19.431 1.00 79.00 96 PRO A C 1
ATOM 659 O O . PRO A 1 96 ? 8.420 -0.963 -18.249 1.00 79.00 96 PRO A O 1
ATOM 662 N N . ALA A 1 97 ? 8.532 0.592 -19.868 1.00 81.50 97 ALA A N 1
ATOM 663 C CA . ALA A 1 97 ? 8.088 1.687 -19.018 1.00 81.50 97 ALA A CA 1
ATOM 664 C C . ALA A 1 97 ? 6.568 1.598 -18.826 1.00 81.50 97 ALA A C 1
ATOM 666 O O . ALA A 1 97 ? 5.813 1.576 -19.799 1.00 81.50 97 ALA A O 1
ATOM 667 N N . ILE A 1 98 ? 6.125 1.552 -17.572 1.00 81.25 98 ILE A N 1
ATOM 668 C CA . ILE A 1 98 ? 4.706 1.616 -17.221 1.00 81.25 98 ILE A CA 1
ATOM 669 C C . ILE A 1 98 ? 4.314 3.095 -17.230 1.00 81.25 98 ILE A C 1
ATOM 671 O O . ILE A 1 98 ? 4.750 3.850 -16.364 1.00 81.25 98 ILE A O 1
ATOM 675 N N . VAL A 1 99 ? 3.546 3.508 -18.238 1.00 84.56 99 VAL A N 1
ATOM 676 C CA . VAL A 1 99 ? 3.023 4.882 -18.348 1.00 84.56 99 VAL A CA 1
ATOM 677 C C . VAL A 1 99 ? 1.704 5.008 -17.591 1.00 84.56 99 VAL A C 1
ATOM 679 O O . VAL A 1 99 ? 1.516 5.956 -16.832 1.00 84.56 99 VAL A O 1
ATOM 682 N N . ASP A 1 100 ? 0.833 4.009 -17.741 1.00 88.81 100 ASP A N 1
ATOM 683 C CA . ASP A 1 100 ? -0.504 4.000 -17.160 1.00 88.81 100 ASP A CA 1
ATOM 684 C C . ASP A 1 100 ? -0.590 2.997 -16.003 1.00 88.81 100 ASP A C 1
ATOM 686 O O . ASP A 1 100 ? -0.214 1.830 -16.134 1.00 88.81 100 ASP A O 1
ATOM 690 N N . TYR A 1 101 ? -1.100 3.457 -14.858 1.00 91.31 101 TYR A N 1
ATOM 691 C CA . TYR A 1 101 ? -1.407 2.613 -13.705 1.00 91.31 101 TYR A CA 1
ATOM 692 C C . TYR A 1 101 ? -2.897 2.713 -13.369 1.00 91.31 101 TYR A C 1
ATOM 694 O O . TYR A 1 101 ? -3.382 3.740 -12.898 1.00 91.31 101 TYR A O 1
ATOM 702 N N . ASP A 1 102 ? -3.638 1.622 -13.555 1.00 91.44 102 ASP A N 1
ATOM 703 C CA . ASP A 1 102 ? -5.095 1.603 -13.343 1.00 91.44 102 ASP A CA 1
ATOM 704 C C . ASP A 1 102 ? -5.502 1.879 -11.882 1.00 91.44 102 ASP A C 1
ATOM 706 O O . ASP A 1 102 ? -6.612 2.338 -11.587 1.00 91.44 102 ASP A O 1
ATOM 710 N N . GLY A 1 103 ? -4.593 1.602 -10.941 1.00 93.31 103 GLY A N 1
ATOM 711 C CA . GLY A 1 103 ? -4.812 1.726 -9.502 1.00 93.31 103 GLY A CA 1
ATOM 712 C C . GLY A 1 103 ? -4.665 3.141 -8.935 1.00 93.31 103 GLY A C 1
ATOM 713 O O . GLY A 1 103 ? -4.870 3.307 -7.733 1.00 93.31 103 GLY A O 1
ATOM 714 N N . ILE A 1 104 ? -4.348 4.163 -9.748 1.00 94.62 104 ILE A N 1
ATOM 715 C CA . ILE A 1 104 ? -4.091 5.544 -9.274 1.00 94.62 104 ILE A CA 1
ATOM 716 C C . ILE A 1 104 ? -5.236 6.075 -8.400 1.00 94.62 104 ILE A C 1
ATOM 718 O O . ILE A 1 104 ? -5.003 6.702 -7.366 1.00 94.62 104 ILE A O 1
ATOM 722 N N . LYS A 1 105 ? -6.488 5.779 -8.766 1.00 95.44 105 LYS A N 1
ATOM 723 C CA . LYS A 1 105 ? -7.685 6.236 -8.039 1.00 95.44 105 LYS A CA 1
ATOM 724 C C . LYS A 1 105 ? -7.739 5.784 -6.571 1.00 95.44 105 LYS A C 1
ATOM 726 O O . LYS A 1 105 ? -8.339 6.469 -5.745 1.00 95.44 105 LYS A O 1
ATOM 731 N N . TYR A 1 106 ? -7.088 4.673 -6.227 1.00 97.25 106 TYR A N 1
ATOM 732 C CA . TYR A 1 106 ? -7.074 4.121 -4.868 1.00 97.25 106 TYR A CA 1
ATOM 733 C C . TYR A 1 106 ? -5.879 4.591 -4.026 1.00 97.25 106 TYR A C 1
ATOM 735 O O . TYR A 1 106 ? -5.704 4.142 -2.894 1.00 97.25 106 TYR A O 1
ATOM 743 N N . LEU A 1 107 ? -5.065 5.520 -4.541 1.00 96.44 107 LEU A N 1
ATOM 744 C CA . LEU A 1 107 ? -3.912 6.094 -3.834 1.00 96.44 107 LEU A CA 1
ATOM 745 C C . LEU A 1 107 ? -4.274 7.330 -2.982 1.00 96.44 107 LEU A C 1
ATOM 747 O O . LEU A 1 107 ? -3.390 8.082 -2.579 1.00 96.44 107 LEU A O 1
ATOM 751 N N . GLY A 1 108 ? -5.567 7.543 -2.697 1.00 94.44 108 GLY A N 1
ATOM 752 C CA . GLY A 1 108 ? -6.074 8.651 -1.871 1.00 94.44 108 GLY A CA 1
ATOM 753 C C . GLY A 1 108 ? -6.963 9.666 -2.599 1.00 94.44 108 GLY A C 1
ATOM 754 O O . GLY A 1 108 ? -7.307 10.689 -2.015 1.00 94.44 108 GLY A O 1
ATOM 755 N N . GLY A 1 109 ? -7.331 9.405 -3.859 1.00 91.75 109 GLY A N 1
ATOM 756 C CA . GLY A 1 109 ? -8.234 10.259 -4.646 1.00 91.75 109 GLY A CA 1
ATOM 757 C C . GLY A 1 109 ? -9.715 9.858 -4.596 1.00 91.75 109 GLY A C 1
ATOM 758 O O . GLY A 1 109 ? -10.545 10.540 -5.190 1.00 91.75 109 GLY A O 1
ATOM 759 N N . THR A 1 110 ? -10.051 8.752 -3.929 1.00 94.94 110 THR A N 1
ATOM 760 C CA . THR A 1 110 ? -11.418 8.219 -3.814 1.00 94.94 110 THR A CA 1
ATOM 761 C C . THR A 1 110 ? -11.723 7.804 -2.377 1.00 94.94 110 THR A C 1
ATOM 763 O O . THR A 1 110 ? -10.839 7.807 -1.520 1.00 94.94 110 THR A O 1
ATOM 766 N N . ASP A 1 111 ? -12.970 7.395 -2.134 1.00 95.50 111 ASP A N 1
ATOM 767 C CA . ASP A 1 111 ? -13.460 6.827 -0.874 1.00 95.50 111 ASP A CA 1
ATOM 768 C C . ASP A 1 111 ? -12.865 5.446 -0.543 1.00 95.50 111 ASP A C 1
ATOM 770 O O . ASP A 1 111 ? -13.150 4.890 0.523 1.00 95.50 111 ASP A O 1
ATOM 774 N N . LYS A 1 112 ? -12.053 4.884 -1.449 1.00 97.75 112 LYS A N 1
ATOM 775 C CA . LYS A 1 112 ? -11.353 3.614 -1.279 1.00 97.75 112 LYS A CA 1
ATOM 776 C C . LYS A 1 112 ? -9.839 3.794 -1.285 1.00 97.75 112 LYS A C 1
ATOM 778 O O . LYS A 1 112 ? -9.294 4.566 -2.072 1.00 97.75 112 LYS A O 1
ATOM 783 N N . VAL A 1 113 ? -9.158 3.028 -0.436 1.00 98.25 113 VAL A N 1
ATOM 784 C CA . VAL A 1 113 ? -7.697 3.053 -0.301 1.00 98.25 113 VAL A CA 1
ATOM 785 C C . VAL A 1 113 ? -7.120 1.662 -0.511 1.00 98.25 113 VAL A C 1
ATOM 787 O O . VAL A 1 113 ? -7.607 0.679 0.048 1.00 98.25 113 VAL A O 1
ATOM 790 N N . ASP A 1 114 ? -6.074 1.591 -1.326 1.00 98.31 114 ASP A N 1
ATOM 791 C CA . ASP A 1 114 ? -5.351 0.354 -1.591 1.00 98.31 114 ASP A CA 1
ATOM 792 C C . ASP A 1 114 ? -4.319 0.049 -0.502 1.00 98.31 114 ASP A C 1
ATOM 794 O O . ASP A 1 114 ? -3.360 0.798 -0.296 1.00 98.31 114 ASP A O 1
ATOM 798 N N . ILE A 1 115 ? -4.490 -1.094 0.162 1.00 98.12 115 ILE A N 1
ATOM 799 C CA . ILE A 1 115 ? -3.655 -1.508 1.293 1.00 98.12 115 ILE A CA 1
ATOM 800 C C . ILE A 1 115 ? -2.207 -1.806 0.907 1.00 98.12 115 ILE A C 1
ATOM 802 O O . ILE A 1 115 ? -1.309 -1.667 1.742 1.00 98.12 115 ILE A O 1
ATOM 806 N N . ASN A 1 116 ? -1.959 -2.169 -0.352 1.00 97.94 116 ASN A N 1
ATOM 807 C CA . ASN A 1 116 ? -0.632 -2.565 -0.813 1.00 97.94 116 ASN A CA 1
ATOM 808 C C . ASN A 1 116 ? 0.183 -1.418 -1.395 1.00 97.94 116 ASN A C 1
ATOM 810 O O . ASN A 1 116 ? 1.405 -1.480 -1.327 1.00 97.94 116 ASN A O 1
ATOM 814 N N . ASN A 1 117 ? -0.455 -0.381 -1.937 1.00 97.56 117 ASN A N 1
ATOM 815 C CA . ASN A 1 117 ? 0.248 0.655 -2.699 1.00 97.56 117 ASN A CA 1
ATOM 816 C C . ASN A 1 117 ? 0.050 2.074 -2.160 1.00 97.56 117 ASN A C 1
ATOM 818 O O . ASN A 1 117 ? 0.905 2.925 -2.385 1.00 97.56 117 ASN A O 1
ATOM 822 N N . ALA A 1 118 ? -1.047 2.365 -1.456 1.00 97.94 118 ALA A N 1
ATOM 823 C CA . ALA A 1 118 ? -1.310 3.727 -1.010 1.00 97.94 118 ALA A CA 1
ATOM 824 C C . ALA A 1 118 ? -0.372 4.161 0.128 1.00 97.94 118 ALA A C 1
ATOM 826 O O . ALA A 1 118 ? -0.043 3.384 1.030 1.00 97.94 118 ALA A O 1
ATOM 827 N N . ASN A 1 119 ? 0.008 5.440 0.109 1.00 97.31 119 ASN A N 1
ATOM 828 C CA . ASN A 1 119 ? 0.758 6.066 1.192 1.00 97.31 119 ASN A CA 1
ATOM 829 C C . ASN A 1 119 ? -0.113 6.245 2.451 1.00 97.31 119 ASN A C 1
ATOM 831 O O . ASN A 1 119 ? -1.320 6.468 2.357 1.00 97.31 119 ASN A O 1
ATOM 835 N N . VAL A 1 120 ? 0.500 6.209 3.640 1.00 97.25 120 VAL A N 1
ATOM 836 C CA . VAL A 1 120 ? -0.164 6.394 4.945 1.00 97.25 120 VAL A CA 1
ATOM 837 C C . VAL A 1 120 ? -1.040 7.652 5.027 1.00 97.25 120 VAL A C 1
ATOM 839 O O . VAL A 1 120 ? -2.052 7.653 5.727 1.00 97.25 120 VAL A O 1
ATOM 842 N N . GLN A 1 121 ? -0.706 8.711 4.286 1.00 96.12 121 GLN A N 1
ATOM 843 C CA . GLN A 1 121 ? -1.494 9.941 4.212 1.00 96.12 121 GLN A CA 1
ATOM 844 C C . GLN A 1 121 ? -2.883 9.710 3.595 1.00 96.12 121 GLN A C 1
ATOM 846 O O . GLN A 1 121 ? -3.832 10.387 3.990 1.00 96.12 121 GLN A O 1
ATOM 851 N N . ALA A 1 122 ? -3.040 8.731 2.694 1.00 97.12 122 ALA A N 1
ATOM 852 C CA . ALA A 1 122 ? -4.322 8.399 2.067 1.00 97.12 122 ALA A CA 1
ATOM 853 C C . ALA A 1 122 ? -5.369 7.915 3.081 1.00 97.12 122 ALA A C 1
ATOM 855 O O . ALA A 1 122 ? -6.562 8.088 2.859 1.00 97.12 122 ALA A O 1
ATOM 856 N N . TYR A 1 123 ? -4.944 7.360 4.220 1.00 97.62 123 TYR A N 1
ATOM 857 C CA . TYR A 1 123 ? -5.840 6.883 5.278 1.00 97.62 123 TYR A CA 1
ATOM 858 C C . TYR A 1 123 ? -6.352 7.997 6.193 1.00 97.62 123 TYR A C 1
ATOM 860 O O . TYR A 1 123 ? -7.239 7.756 7.008 1.00 97.62 123 TYR A O 1
ATOM 868 N N . ARG A 1 124 ? -5.838 9.230 6.075 1.00 95.88 124 ARG A N 1
ATOM 869 C CA . ARG A 1 124 ? -6.310 10.370 6.885 1.00 95.88 124 ARG A CA 1
ATOM 870 C C . ARG A 1 124 ? -7.773 10.717 6.624 1.00 95.88 124 ARG A C 1
ATOM 872 O O . ARG A 1 124 ? -8.403 11.331 7.479 1.00 95.88 124 ARG A O 1
ATOM 879 N N . GLN A 1 125 ? -8.313 10.296 5.482 1.00 95.69 125 GLN A N 1
ATOM 880 C CA . GLN A 1 125 ? -9.734 10.427 5.171 1.00 95.69 125 GLN A CA 1
ATOM 881 C C . GLN A 1 125 ? -10.637 9.526 6.031 1.00 95.69 125 GLN A C 1
ATOM 883 O O . GLN A 1 125 ? -11.843 9.746 6.072 1.00 95.69 125 GLN A O 1
ATOM 888 N N . PHE A 1 126 ? -10.075 8.540 6.740 1.00 97.19 126 PHE A N 1
ATOM 889 C CA . PHE A 1 126 ? -10.799 7.664 7.656 1.00 97.19 126 PHE A CA 1
ATOM 890 C C . PHE A 1 126 ? -10.523 8.087 9.110 1.00 97.19 126 PHE A C 1
ATOM 892 O O . PHE A 1 126 ? -9.435 7.829 9.638 1.00 97.19 126 PHE A O 1
ATOM 899 N N . PRO A 1 127 ? -11.486 8.734 9.797 1.00 96.19 127 PRO A N 1
ATOM 900 C CA . PRO A 1 127 ? -11.308 9.167 11.180 1.00 96.19 127 PRO A CA 1
ATOM 901 C C . PRO A 1 127 ? -10.855 8.029 12.103 1.00 96.19 127 PRO A C 1
ATOM 903 O O . PRO A 1 127 ? -11.535 7.003 12.197 1.00 96.19 127 PRO A O 1
ATOM 906 N N . GLY A 1 128 ? -9.721 8.239 12.782 1.00 95.31 128 GLY A N 1
ATOM 907 C CA . GLY A 1 128 ? -9.088 7.289 13.706 1.00 95.31 128 GLY A CA 1
ATOM 908 C C . GLY A 1 128 ? -8.068 6.333 13.073 1.00 95.31 128 GLY A C 1
ATOM 909 O O . GLY A 1 128 ? -7.335 5.680 13.804 1.00 95.31 128 GLY A O 1
ATOM 910 N N . PHE A 1 129 ? -7.980 6.258 11.741 1.00 97.19 129 PHE A N 1
ATOM 911 C CA . PHE A 1 129 ? -7.134 5.278 11.048 1.00 97.19 129 PHE A CA 1
ATOM 912 C C . PHE A 1 129 ? -5.647 5.665 11.042 1.00 97.19 129 PHE A C 1
ATOM 914 O O . PHE A 1 129 ? -4.766 4.838 11.277 1.00 97.19 129 PHE A O 1
ATOM 921 N N . PHE A 1 130 ? -5.346 6.938 10.794 1.00 96.19 130 PHE A N 1
ATOM 922 C CA . PHE A 1 130 ? -3.991 7.475 10.892 1.00 96.19 130 PHE A CA 1
ATOM 923 C C . PHE A 1 130 ? -3.747 8.027 12.312 1.00 96.19 130 PHE A C 1
ATOM 925 O O . PHE A 1 130 ? -4.615 8.742 12.820 1.00 96.19 130 PHE A O 1
ATOM 932 N N . PRO A 1 131 ? -2.590 7.762 12.954 1.00 96.19 131 PRO A N 1
ATOM 933 C CA . PRO A 1 131 ? -1.392 7.121 12.396 1.00 96.19 131 PRO A CA 1
ATOM 934 C C . PRO A 1 131 ? -1.280 5.605 12.625 1.00 96.19 131 PRO A C 1
ATOM 936 O O . PRO A 1 131 ? -0.561 4.941 11.886 1.00 96.19 131 PRO A O 1
ATOM 939 N N . THR A 1 132 ? -1.950 5.043 13.632 1.00 96.19 132 THR A N 1
ATOM 940 C CA . THR A 1 132 ? -1.658 3.689 14.140 1.00 96.19 132 THR A CA 1
ATOM 941 C C . THR A 1 132 ? -2.105 2.574 13.195 1.00 96.19 132 THR A C 1
ATOM 943 O O . THR A 1 132 ? -1.286 1.745 12.803 1.00 96.19 132 THR A O 1
ATOM 946 N N . ALA A 1 133 ? -3.373 2.568 12.779 1.00 97.12 133 ALA A N 1
ATOM 947 C CA . ALA A 1 133 ? -3.915 1.546 11.882 1.00 97.12 133 ALA A CA 1
ATOM 948 C C . ALA A 1 133 ? -3.262 1.622 10.486 1.00 97.12 133 ALA A C 1
ATOM 950 O O . ALA A 1 133 ? -2.884 0.602 9.912 1.00 97.12 133 ALA A O 1
ATOM 951 N N . ALA A 1 134 ? -3.036 2.841 9.981 1.00 97.69 134 ALA A N 1
ATOM 952 C CA . ALA A 1 134 ? -2.299 3.082 8.739 1.00 97.69 134 ALA A CA 1
ATOM 953 C C . ALA A 1 134 ? -0.849 2.574 8.821 1.00 97.69 134 ALA A C 1
ATOM 955 O O . ALA A 1 134 ? -0.374 1.904 7.906 1.00 97.69 134 ALA A O 1
ATOM 956 N N . GLY A 1 135 ? -0.153 2.864 9.926 1.00 96.94 135 GLY A N 1
ATOM 957 C CA . GLY A 1 135 ? 1.225 2.433 10.160 1.00 96.94 135 GLY A CA 1
ATOM 958 C C . GLY A 1 135 ? 1.367 0.914 10.256 1.00 96.94 135 GLY A C 1
ATOM 959 O O . GLY A 1 135 ? 2.311 0.360 9.692 1.00 96.94 135 GLY A O 1
ATOM 960 N N . ALA A 1 136 ? 0.406 0.233 10.888 1.00 96.81 136 ALA A N 1
ATOM 961 C CA . ALA A 1 136 ? 0.356 -1.227 10.924 1.00 96.81 136 ALA A CA 1
ATOM 962 C C . ALA A 1 136 ? 0.253 -1.810 9.504 1.00 96.81 136 ALA A C 1
ATOM 964 O O . ALA A 1 136 ? 1.083 -2.628 9.105 1.00 96.81 136 ALA A O 1
ATOM 965 N N . ILE A 1 137 ? -0.689 -1.318 8.691 1.00 97.38 137 ILE A N 1
ATOM 966 C CA . ILE A 1 137 ? -0.833 -1.766 7.298 1.00 97.38 137 ILE A CA 1
ATOM 967 C C . ILE A 1 137 ? 0.455 -1.504 6.503 1.00 97.38 137 ILE A C 1
ATOM 969 O O . ILE A 1 137 ? 0.950 -2.410 5.822 1.00 97.38 137 ILE A O 1
ATOM 973 N N . ALA A 1 138 ? 1.019 -0.296 6.615 1.00 96.62 138 ALA A N 1
ATOM 974 C CA . ALA A 1 138 ? 2.229 0.127 5.910 1.00 96.62 138 ALA A CA 1
ATOM 975 C C . ALA A 1 138 ? 3.462 -0.729 6.248 1.00 96.62 138 ALA A C 1
ATOM 977 O O . ALA A 1 138 ? 4.254 -1.033 5.361 1.00 96.62 138 ALA A O 1
ATOM 978 N N . THR A 1 139 ? 3.600 -1.171 7.497 1.00 95.88 139 THR A N 1
ATOM 979 C CA . THR A 1 139 ? 4.805 -1.871 7.975 1.00 95.88 139 THR A CA 1
ATOM 980 C C . THR A 1 139 ? 4.798 -3.373 7.676 1.00 95.88 139 THR A C 1
ATOM 982 O O . THR A 1 139 ? 5.863 -3.962 7.515 1.00 95.88 139 THR A O 1
ATOM 985 N N . HIS A 1 140 ? 3.619 -3.999 7.585 1.00 96.12 140 HIS A N 1
ATOM 986 C CA . HIS A 1 140 ? 3.496 -5.465 7.516 1.00 96.12 140 HIS A CA 1
ATOM 987 C C . HIS A 1 140 ? 3.052 -6.024 6.158 1.00 96.12 140 HIS A C 1
ATOM 989 O O . HIS A 1 140 ? 3.067 -7.238 5.970 1.00 96.12 140 HIS A O 1
ATOM 995 N N . GLY A 1 141 ? 2.683 -5.159 5.209 1.00 92.69 141 GLY A N 1
ATOM 996 C CA . GLY A 1 141 ? 2.355 -5.585 3.845 1.00 92.69 141 GLY A CA 1
ATOM 997 C C . GLY A 1 141 ? 3.565 -6.155 3.081 1.00 92.69 141 GLY A C 1
ATOM 998 O O . GLY A 1 141 ? 4.705 -6.025 3.532 1.00 92.69 141 GLY A O 1
ATOM 999 N N . PRO A 1 142 ? 3.354 -6.721 1.881 1.00 96.81 142 PRO A N 1
ATOM 1000 C CA . PRO A 1 142 ? 2.101 -6.742 1.125 1.00 96.81 142 PRO A CA 1
ATOM 1001 C C . PRO A 1 142 ? 1.136 -7.859 1.552 1.00 96.81 142 PRO A C 1
ATOM 1003 O O . PRO A 1 142 ? 1.536 -8.874 2.114 1.00 96.81 142 PRO A O 1
ATOM 1006 N N . TYR A 1 143 ? -0.133 -7.679 1.206 1.00 97.94 143 TYR A N 1
ATOM 1007 C CA . TYR A 1 143 ? -1.248 -8.579 1.487 1.00 97.94 143 TYR A CA 1
ATOM 1008 C C . TYR A 1 143 ? -1.788 -9.203 0.194 1.00 97.94 143 TYR A C 1
ATOM 1010 O O . TYR A 1 143 ? -1.627 -8.643 -0.893 1.00 97.94 143 TYR A O 1
ATOM 1018 N N . LYS A 1 144 ? -2.449 -10.359 0.288 1.00 97.81 144 LYS A N 1
ATOM 1019 C CA . LYS A 1 144 ? -3.167 -10.989 -0.835 1.00 97.81 144 LYS A CA 1
ATOM 1020 C C . LYS A 1 144 ? -4.631 -10.577 -0.847 1.00 97.81 144 LYS A C 1
ATOM 1022 O O . LYS A 1 144 ? -5.226 -10.437 -1.913 1.00 97.81 144 LYS A O 1
ATOM 1027 N N . SER A 1 145 ? -5.205 -10.370 0.332 1.00 97.94 145 SER A N 1
ATOM 1028 C CA . SER A 1 145 ? -6.583 -9.936 0.513 1.00 97.94 145 SER A CA 1
ATOM 1029 C C . SER A 1 145 ? -6.697 -8.874 1.605 1.00 97.94 145 SER A C 1
ATOM 1031 O O . SER A 1 145 ? -5.804 -8.716 2.433 1.00 97.94 145 SER A O 1
ATOM 1033 N N . VAL A 1 146 ? -7.831 -8.168 1.648 1.00 97.75 146 VAL A N 1
ATOM 1034 C CA . VAL A 1 146 ? -8.128 -7.224 2.740 1.00 97.75 146 VAL A CA 1
ATOM 1035 C C . VAL A 1 146 ? -8.209 -7.935 4.093 1.00 97.75 146 VAL A C 1
ATOM 1037 O O . VAL A 1 146 ? -7.878 -7.335 5.105 1.00 97.75 146 VAL A O 1
ATOM 1040 N N . LYS A 1 147 ? -8.579 -9.221 4.131 1.00 97.69 147 LYS A N 1
ATOM 1041 C CA . LYS A 1 147 ? -8.684 -9.985 5.383 1.00 97.69 147 LYS A CA 1
ATOM 1042 C C . LYS A 1 147 ? -7.326 -10.231 6.040 1.00 97.69 147 LYS A C 1
ATOM 1044 O O . LYS A 1 147 ? -7.259 -10.342 7.257 1.00 97.69 147 LYS A O 1
ATOM 1049 N N . ASP A 1 148 ? -6.250 -10.233 5.264 1.00 97.88 148 ASP A N 1
ATOM 1050 C CA . ASP A 1 148 ? -4.906 -10.528 5.766 1.00 97.88 148 ASP A CA 1
ATOM 1051 C C . ASP A 1 148 ? -4.396 -9.431 6.730 1.00 97.88 148 ASP A C 1
ATOM 1053 O O . ASP A 1 148 ? -3.455 -9.656 7.488 1.00 97.88 148 ASP A O 1
ATOM 1057 N N . ILE A 1 149 ? -5.024 -8.244 6.758 1.00 97.62 149 ILE A N 1
ATOM 1058 C CA . ILE A 1 149 ? -4.674 -7.176 7.714 1.00 97.62 149 ILE A CA 1
ATOM 1059 C C . ILE A 1 149 ? -4.994 -7.557 9.168 1.00 97.62 149 ILE A C 1
ATOM 1061 O O . ILE A 1 149 ? -4.460 -6.948 10.093 1.00 97.62 149 ILE A O 1
ATOM 1065 N N . TYR A 1 150 ? -5.871 -8.542 9.388 1.00 97.44 150 TYR A N 1
ATOM 1066 C CA . TYR A 1 150 ? -6.203 -9.033 10.727 1.00 97.44 150 TYR A CA 1
ATOM 1067 C C . TYR A 1 150 ? -5.134 -9.978 11.292 1.00 97.44 150 TYR A C 1
ATOM 1069 O O . TYR A 1 150 ? -5.099 -10.179 12.503 1.00 97.44 150 TYR A O 1
ATOM 1077 N N . ASP A 1 151 ? -4.238 -10.492 10.443 1.00 97.12 151 ASP A N 1
ATOM 1078 C CA . ASP A 1 151 ? -3.145 -11.391 10.833 1.00 97.12 151 ASP A CA 1
ATOM 1079 C C . ASP A 1 151 ? -1.865 -10.630 11.232 1.00 97.12 151 ASP A C 1
ATOM 1081 O O . ASP A 1 151 ? -0.829 -11.234 11.523 1.00 97.12 151 ASP A O 1
ATOM 1085 N N . ILE A 1 152 ? -1.913 -9.291 11.256 1.00 96.81 152 ILE A N 1
ATOM 1086 C CA . ILE A 1 152 ? -0.790 -8.448 11.675 1.00 96.81 152 ILE A CA 1
ATOM 1087 C C . ILE A 1 152 ? -0.425 -8.765 13.140 1.00 96.81 152 ILE A C 1
ATOM 1089 O O . ILE A 1 152 ? -1.291 -8.71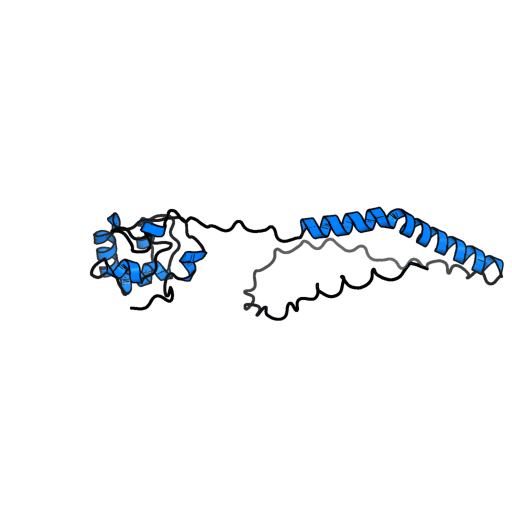4 14.020 1.00 96.81 152 ILE A O 1
ATOM 1093 N N . PRO A 1 153 ? 0.854 -9.058 13.448 1.00 95.25 153 PRO A N 1
ATOM 1094 C CA . PRO A 1 153 ? 1.263 -9.390 14.807 1.00 95.25 153 PRO A CA 1
ATOM 1095 C C . PRO A 1 153 ? 1.114 -8.188 15.747 1.00 95.25 153 PRO A C 1
ATOM 1097 O O . PRO A 1 153 ? 1.419 -7.056 15.380 1.00 95.25 153 PRO A O 1
ATOM 1100 N N . ASN A 1 154 ? 0.721 -8.453 16.997 1.00 93.62 154 ASN A N 1
ATOM 1101 C CA . ASN A 1 154 ? 0.577 -7.447 18.062 1.00 93.62 154 ASN A CA 1
ATOM 1102 C C . ASN A 1 154 ? -0.410 -6.310 17.734 1.00 93.62 154 ASN A C 1
ATOM 1104 O O . ASN A 1 154 ? -0.204 -5.164 18.135 1.00 93.62 154 ASN A O 1
ATOM 1108 N N . LEU A 1 155 ? -1.486 -6.620 17.008 1.00 93.94 155 LEU A N 1
ATOM 1109 C CA . LEU A 1 155 ? -2.509 -5.642 16.664 1.00 93.94 155 LEU A CA 1
ATOM 1110 C C . LEU A 1 155 ? -3.325 -5.230 17.903 1.00 93.94 155 LEU A C 1
ATOM 1112 O O . LEU A 1 155 ? -3.899 -6.072 18.594 1.00 93.94 155 LEU A O 1
ATOM 1116 N N . ASP A 1 156 ? -3.392 -3.926 18.179 1.00 94.75 156 ASP A N 1
ATOM 1117 C CA . ASP A 1 156 ? -4.230 -3.389 19.257 1.00 94.75 156 ASP A CA 1
ATOM 1118 C C . ASP A 1 156 ? -5.720 -3.668 18.951 1.00 94.75 156 ASP A C 1
ATOM 1120 O O . ASP A 1 156 ? -6.163 -3.420 17.822 1.00 94.75 156 ASP A O 1
ATOM 1124 N N . PRO A 1 157 ? -6.532 -4.133 19.920 1.00 95.19 157 PRO A N 1
ATOM 1125 C CA . PRO A 1 157 ? -7.962 -4.376 19.710 1.00 95.19 157 PRO A CA 1
ATOM 1126 C C . PRO A 1 157 ? -8.723 -3.174 19.128 1.00 95.19 157 PRO A C 1
ATOM 1128 O O . PRO A 1 157 ? -9.623 -3.345 18.309 1.00 95.19 157 PRO A O 1
ATOM 1131 N N . ARG A 1 158 ? -8.328 -1.943 19.472 1.00 94.81 158 ARG A N 1
ATOM 1132 C CA . ARG A 1 158 ? -8.925 -0.713 18.925 1.00 94.81 158 ARG A CA 1
ATOM 1133 C C . ARG A 1 158 ? -8.640 -0.552 17.433 1.00 94.81 158 ARG A C 1
ATOM 1135 O O . ARG A 1 158 ? -9.476 -0.022 16.705 1.00 94.81 158 ARG A O 1
ATOM 1142 N N . VAL A 1 159 ? -7.476 -1.009 16.964 1.00 96.62 159 VAL A N 1
ATOM 1143 C CA . VAL A 1 159 ? -7.123 -1.010 15.535 1.00 96.62 159 VAL A CA 1
ATOM 1144 C C . VAL A 1 159 ? -7.986 -2.015 14.775 1.00 96.62 159 VAL A C 1
ATOM 1146 O O . VAL A 1 159 ? -8.458 -1.702 13.684 1.00 96.62 159 VAL A O 1
ATOM 1149 N N . VAL A 1 160 ? -8.279 -3.175 15.371 1.00 96.69 160 VAL A N 1
ATOM 1150 C CA . VAL A 1 160 ? -9.192 -4.170 14.782 1.00 96.69 160 VAL A CA 1
ATOM 1151 C C . VAL A 1 160 ? -10.587 -3.580 14.554 1.00 96.69 160 VAL A C 1
ATOM 1153 O O . VAL A 1 160 ? -11.178 -3.791 13.492 1.00 96.69 160 VAL A O 1
ATOM 1156 N N . ASP A 1 161 ? -11.110 -2.815 15.512 1.00 97.38 161 ASP A N 1
ATOM 1157 C CA . ASP A 1 161 ? -12.419 -2.163 15.378 1.00 97.38 161 ASP A CA 1
ATOM 1158 C C . ASP A 1 161 ? -12.425 -1.098 14.272 1.00 97.38 161 ASP A C 1
ATOM 1160 O O . ASP A 1 161 ? -13.387 -0.996 13.505 1.00 97.38 161 ASP A O 1
ATOM 1164 N N . ILE A 1 162 ? -11.327 -0.350 14.126 1.00 97.31 162 ILE A N 1
ATOM 1165 C CA . ILE A 1 162 ? -11.144 0.605 13.026 1.00 97.31 162 ILE A CA 1
ATOM 1166 C C . ILE A 1 162 ? -11.109 -0.120 11.676 1.00 97.31 162 ILE A C 1
ATOM 1168 O O . ILE A 1 162 ? -11.790 0.307 10.741 1.00 97.31 162 ILE A O 1
ATOM 1172 N N . PHE A 1 163 ? -10.362 -1.223 11.568 1.00 97.62 163 PHE A N 1
ATOM 1173 C CA . PHE A 1 163 ? -10.314 -2.029 10.349 1.00 97.62 163 PHE A CA 1
ATOM 1174 C C . PHE A 1 163 ? -11.698 -2.534 9.960 1.00 97.62 163 PHE A C 1
ATOM 1176 O O . PHE A 1 163 ? -12.092 -2.359 8.816 1.00 97.62 163 PHE A O 1
ATOM 1183 N N . LYS A 1 164 ? -12.472 -3.081 10.905 1.00 97.69 164 LYS A N 1
ATOM 1184 C CA . LYS A 1 164 ? -13.854 -3.523 10.651 1.00 97.69 164 LYS A CA 1
ATOM 1185 C C . LYS A 1 164 ? -14.755 -2.379 10.184 1.00 97.69 164 LYS A C 1
ATOM 1187 O O . LYS A 1 164 ? -15.536 -2.559 9.256 1.00 97.69 164 LYS A O 1
ATOM 1192 N N . LYS A 1 165 ? -14.643 -1.197 10.801 1.00 97.94 165 LYS A N 1
ATOM 1193 C CA . LYS A 1 165 ? -15.460 -0.024 10.453 1.00 97.94 165 LYS A CA 1
ATOM 1194 C C . LYS A 1 165 ? -15.257 0.424 9.004 1.00 97.94 165 LYS A C 1
ATOM 1196 O O . LYS A 1 165 ? -16.229 0.792 8.352 1.00 97.94 165 LYS A O 1
ATOM 1201 N N . TYR A 1 166 ? -14.015 0.413 8.522 1.00 98.06 166 TYR A N 1
ATOM 1202 C CA . TYR A 1 166 ? -13.661 0.896 7.183 1.00 98.06 166 TYR A CA 1
ATOM 1203 C C . TYR A 1 166 ? -13.297 -0.227 6.211 1.00 98.06 166 TYR A C 1
ATOM 1205 O O . TYR A 1 166 ? -12.771 0.051 5.141 1.00 98.06 166 TYR A O 1
ATOM 1213 N N . GLU A 1 167 ? -13.582 -1.490 6.535 1.00 97.31 167 GLU A N 1
ATOM 1214 C CA . GLU A 1 167 ? -13.173 -2.629 5.707 1.00 97.31 167 GLU A CA 1
ATOM 1215 C C . GLU A 1 167 ? -13.721 -2.514 4.274 1.00 97.31 167 GLU A C 1
ATOM 1217 O O . GLU A 1 167 ? -13.011 -2.760 3.303 1.00 97.31 167 GLU A O 1
ATOM 1222 N N . GLY A 1 168 ? -14.962 -2.032 4.127 1.00 97.88 168 GLY A N 1
ATOM 1223 C CA . GLY A 1 168 ? -15.585 -1.771 2.825 1.00 97.88 168 GLY A CA 1
ATOM 1224 C C . GLY A 1 168 ? -14.933 -0.639 2.016 1.00 97.88 168 GLY A C 1
ATOM 1225 O O . GLY A 1 168 ? -15.163 -0.534 0.807 1.00 97.88 168 GLY A O 1
ATOM 1226 N N . ASN A 1 169 ? -14.108 0.194 2.650 1.00 98.19 169 ASN A N 1
ATOM 1227 C CA . ASN A 1 169 ? -13.320 1.254 2.025 1.00 98.19 169 ASN A CA 1
ATOM 1228 C C . ASN A 1 169 ? -11.898 0.796 1.667 1.00 98.19 169 ASN A C 1
ATOM 1230 O O . ASN A 1 169 ? -11.134 1.565 1.090 1.00 98.19 169 ASN A O 1
ATOM 1234 N N . LEU A 1 170 ? -11.519 -0.441 1.979 1.00 98.19 170 LEU A N 1
ATOM 1235 C CA . LEU A 1 170 ? -10.203 -0.971 1.647 1.00 98.19 170 LEU A CA 1
ATOM 1236 C C . LEU A 1 170 ? -10.282 -1.846 0.396 1.00 98.19 170 LEU A C 1
ATOM 1238 O O . LEU A 1 170 ? -11.244 -2.582 0.176 1.00 98.19 170 LEU A O 1
ATOM 1242 N N . VAL A 1 171 ? -9.252 -1.760 -0.439 1.00 97.88 171 VAL A N 1
ATOM 1243 C CA . VAL A 1 171 ? -9.047 -2.657 -1.580 1.00 97.88 171 VAL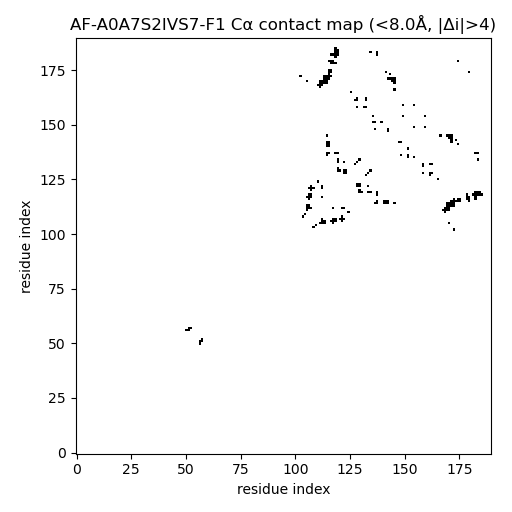 A CA 1
ATOM 1244 C C . VAL A 1 171 ? -7.644 -3.239 -1.517 1.00 97.88 171 VAL A C 1
ATOM 1246 O O . VAL A 1 171 ? -6.752 -2.656 -0.908 1.00 97.88 171 VAL A O 1
ATOM 1249 N N . CYS A 1 172 ? -7.454 -4.400 -2.133 1.00 97.75 172 CYS A N 1
ATOM 1250 C CA . CYS A 1 172 ? -6.167 -5.079 -2.196 1.00 97.75 172 CYS A CA 1
ATOM 1251 C C . CYS A 1 172 ? -5.801 -5.282 -3.663 1.00 97.75 172 CYS A C 1
ATOM 1253 O O . CYS A 1 172 ? -6.364 -6.154 -4.327 1.00 97.75 172 CYS A O 1
ATOM 1255 N N . LEU A 1 173 ? -4.909 -4.438 -4.182 1.00 97.00 173 LEU A N 1
ATOM 1256 C CA . LEU A 1 173 ? -4.354 -4.591 -5.527 1.00 97.00 173 LEU A CA 1
ATOM 1257 C C . LEU A 1 173 ? -2.984 -5.272 -5.470 1.00 97.00 173 LEU A C 1
ATOM 1259 O O . LEU A 1 173 ? -2.349 -5.285 -4.413 1.00 97.00 173 LEU A O 1
ATOM 1263 N N . PRO A 1 174 ? -2.491 -5.839 -6.585 1.00 95.94 174 PRO A N 1
ATOM 1264 C CA . PRO A 1 174 ? -1.122 -6.335 -6.638 1.00 95.94 174 PRO A CA 1
ATOM 1265 C C . PRO A 1 174 ? -0.124 -5.237 -6.225 1.00 95.94 174 PRO A C 1
ATOM 1267 O O . PRO A 1 174 ? -0.279 -4.081 -6.633 1.00 95.94 174 PRO A O 1
ATOM 1270 N N . PRO A 1 175 ? 0.897 -5.566 -5.413 1.00 95.81 175 PRO A N 1
ATOM 1271 C CA . PRO A 1 175 ? 1.898 -4.594 -5.003 1.00 95.81 175 PRO A CA 1
ATOM 1272 C C . PRO A 1 175 ? 2.735 -4.165 -6.213 1.00 95.81 175 PRO A C 1
ATOM 1274 O O . PRO A 1 175 ? 3.381 -4.980 -6.871 1.00 95.81 175 PRO A O 1
ATOM 1277 N N . SER A 1 176 ? 2.729 -2.869 -6.489 1.00 93.88 176 SER A N 1
ATOM 1278 C CA . SER A 1 176 ? 3.562 -2.217 -7.486 1.00 93.88 176 SER A CA 1
ATOM 1279 C C . SER A 1 176 ? 4.826 -1.683 -6.806 1.00 93.88 176 SER A C 1
ATOM 1281 O O . SER A 1 176 ? 4.721 -0.841 -5.907 1.00 93.88 176 SER A O 1
ATOM 1283 N N . PRO A 1 177 ? 6.030 -2.109 -7.232 1.00 91.94 177 PRO A N 1
ATOM 1284 C CA . PRO A 1 177 ? 7.288 -1.646 -6.646 1.00 91.94 177 PRO A CA 1
ATOM 1285 C C . PRO A 1 177 ? 7.453 -0.122 -6.638 1.00 91.94 177 PRO A C 1
ATOM 1287 O O . PRO A 1 177 ? 8.074 0.412 -5.725 1.00 91.94 177 PRO A O 1
ATOM 1290 N N . ALA A 1 178 ? 6.864 0.573 -7.617 1.00 91.44 178 ALA A N 1
ATOM 1291 C CA . ALA A 1 178 ? 6.941 2.027 -7.735 1.00 91.44 178 ALA A CA 1
ATOM 1292 C C . ALA A 1 178 ? 6.221 2.767 -6.596 1.00 91.44 178 ALA A C 1
ATOM 1294 O O . ALA A 1 178 ? 6.646 3.849 -6.216 1.00 91.44 178 ALA A O 1
ATOM 1295 N N . TYR A 1 179 ? 5.150 2.191 -6.045 1.00 94.81 179 TYR A N 1
ATOM 1296 C CA . TYR A 1 179 ? 4.378 2.807 -4.961 1.00 94.81 179 TYR A CA 1
ATOM 1297 C C . TYR A 1 179 ? 4.672 2.172 -3.604 1.00 94.81 179 TYR A C 1
ATOM 1299 O O . TYR A 1 179 ? 4.588 2.838 -2.576 1.00 94.81 179 TYR A O 1
ATOM 1307 N N . PHE A 1 180 ? 5.042 0.888 -3.591 1.00 95.06 180 PHE A N 1
ATOM 1308 C CA . PHE A 1 180 ? 5.255 0.133 -2.362 1.00 95.06 180 PHE A CA 1
ATOM 1309 C C . PHE A 1 180 ? 6.347 0.742 -1.468 1.00 95.06 180 PHE A C 1
ATOM 1311 O O . PHE A 1 180 ? 6.209 0.761 -0.245 1.00 95.06 180 PHE A O 1
ATOM 1318 N N . ILE A 1 181 ? 7.414 1.263 -2.077 1.00 94.69 181 ILE A N 1
ATOM 1319 C CA . ILE A 1 181 ? 8.550 1.876 -1.372 1.00 94.69 181 ILE A CA 1
ATOM 1320 C C . ILE A 1 181 ? 8.122 3.164 -0.649 1.00 94.69 181 ILE A C 1
ATOM 1322 O O . ILE A 1 181 ? 8.528 3.411 0.486 1.00 94.69 181 ILE A O 1
ATOM 1326 N N . ASP A 1 182 ? 7.215 3.926 -1.255 1.00 95.75 182 ASP A N 1
ATOM 1327 C CA . ASP A 1 182 ? 6.812 5.257 -0.797 1.00 95.75 182 ASP A CA 1
ATOM 1328 C C .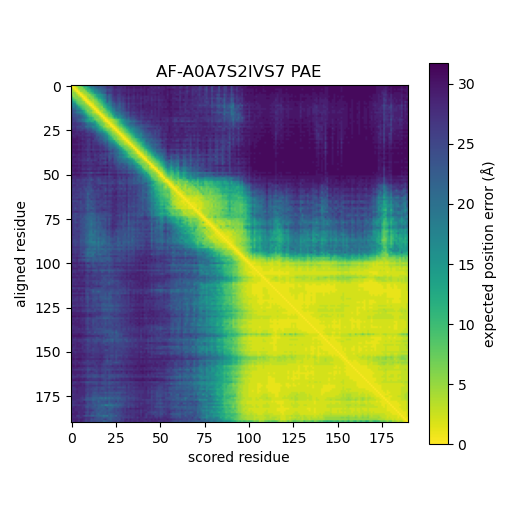 ASP A 1 182 ? 5.572 5.227 0.111 1.00 95.75 182 ASP A C 1
ATOM 1330 O O . ASP A 1 182 ? 4.924 6.250 0.353 1.00 95.75 182 ASP A O 1
ATOM 1334 N N . ARG A 1 183 ? 5.222 4.058 0.665 1.00 96.44 183 ARG A N 1
ATOM 1335 C CA . ARG A 1 183 ? 4.029 3.895 1.516 1.00 96.44 183 ARG A CA 1
ATOM 1336 C C . ARG A 1 183 ? 4.106 4.687 2.817 1.00 96.44 183 ARG A C 1
ATOM 1338 O O . ARG A 1 183 ? 3.076 5.132 3.312 1.00 96.44 183 ARG A O 1
ATOM 1345 N N . ILE A 1 184 ? 5.300 4.889 3.368 1.00 96.06 184 ILE A N 1
ATOM 1346 C CA . ILE A 1 184 ? 5.496 5.675 4.598 1.00 96.06 184 ILE A CA 1
ATOM 1347 C C . ILE A 1 184 ? 5.700 7.154 4.263 1.00 96.06 184 ILE A C 1
ATOM 1349 O O . ILE A 1 184 ? 5.069 8.024 4.860 1.00 96.06 184 ILE A O 1
ATOM 1353 N N . ASN A 1 185 ? 6.551 7.446 3.284 1.00 95.75 185 ASN A N 1
ATOM 1354 C CA . ASN A 1 185 ? 6.895 8.801 2.884 1.00 95.75 185 ASN A CA 1
ATOM 1355 C C . ASN A 1 185 ? 6.991 8.867 1.359 1.00 95.75 185 ASN A C 1
ATOM 1357 O O . ASN A 1 185 ? 7.890 8.273 0.780 1.00 95.75 185 ASN A O 1
ATOM 1361 N N . ASN A 1 186 ? 6.077 9.607 0.738 1.00 94.38 186 ASN A N 1
ATOM 1362 C CA . ASN A 1 186 ? 6.034 9.851 -0.704 1.00 94.38 186 ASN A CA 1
ATOM 1363 C C . ASN A 1 186 ? 6.512 11.265 -1.077 1.00 94.38 186 ASN A C 1
ATOM 1365 O O . ASN A 1 186 ? 6.171 11.772 -2.143 1.00 94.38 186 ASN A O 1
ATOM 1369 N N . PHE A 1 187 ? 7.229 11.936 -0.172 1.00 94.25 187 PHE A N 1
ATOM 1370 C CA . PHE A 1 187 ? 7.746 13.297 -0.337 1.00 94.25 187 PHE A CA 1
ATOM 1371 C C . PHE A 1 187 ? 6.679 14.374 -0.614 1.00 94.25 187 PHE A C 1
ATOM 1373 O O . PHE A 1 187 ? 7.016 15.489 -1.011 1.00 94.25 187 PHE A O 1
ATOM 1380 N N . MET A 1 188 ? 5.399 14.081 -0.364 1.00 90.19 188 MET A N 1
ATOM 1381 C CA . MET A 1 188 ? 4.298 15.030 -0.527 1.00 90.19 188 MET A CA 1
ATOM 1382 C C . MET A 1 188 ? 3.863 15.581 0.830 1.00 90.19 188 MET A C 1
ATOM 1384 O O . MET A 1 188 ? 3.100 14.952 1.565 1.00 90.19 188 MET A O 1
ATOM 1388 N N . TYR A 1 189 ? 4.330 16.785 1.145 1.00 90.38 189 TYR A N 1
ATOM 1389 C CA . TYR A 1 189 ? 3.974 17.512 2.363 1.00 90.38 189 TYR A CA 1
ATOM 1390 C C . TYR A 1 189 ? 3.029 18.672 2.029 1.00 90.38 189 TYR A C 1
ATOM 1392 O O . TYR A 1 189 ? 3.100 19.239 0.938 1.00 90.38 189 TYR A O 1
ATOM 1400 N N . ARG A 1 190 ? 2.120 18.992 2.952 1.00 85.44 190 ARG A N 1
ATOM 1401 C CA . ARG A 1 190 ? 1.176 20.112 2.857 1.00 85.44 190 ARG A CA 1
ATOM 1402 C C . ARG A 1 190 ? 1.376 21.054 4.026 1.00 85.44 190 ARG A C 1
ATOM 1404 O O . ARG A 1 190 ? 1.663 20.525 5.124 1.00 85.44 190 ARG A O 1
#

InterPro domains:
  IPR010527 Photosystem II PsbU, oxygen evolving complex [PF06514] (100-189)

pLDDT: mean 77.0, std 21.25, range [37.81, 98.31]

Nearest PDB structures (foldseek):
  8j5k-assembly1_u  TM=9.840E-01  e=9.592E-12  Stephanocyclus meneghinianus
  4yuu-assembly1_U1  TM=9.855E-01  e=1.315E-11  Cyanidium caldarium
  6jlu-assembly1_u  TM=9.758E-01  e=2.044E-11  Chaetoceros neogracilis
  8iwh-assembly1_u  TM=9.814E-01  e=2.319E-11  Thalassiosira pseudonana
  6j3y-assembly1_U  TM=9.748E-01  e=3.840E-11  Chaetoceros neogracilis

Mean predicted aligned error: 17.78 Å

Foldseek 3Di:
DDDDDDDPDPPPPDDDPPDDDDDDDDDDDDDDDDDDDDDDDDPDDDPPPPQPPDPVSVVVVVVVVCVVVVVCVVCVVVVVVVVVVVCVVPDDDDDDDDPDDPCPCQQQVDLAHELQFHALVSCVVQPPCPPQLLVQSLPDDDDPFLVCSVVRPPDDVVSVVSCVVCVVRYGYDPHDPVRSVCNHPPPDDD